Protein AF-L0B074-F1 (afdb_monomer)

Solvent-accessible surface area (backbone atoms only — not comparable to full-atom values): 13069 Å² total; per-residue (Å²): 132,84,54,72,61,58,55,48,50,53,52,43,54,50,49,54,50,51,49,52,50,52,53,52,46,62,72,70,58,92,52,74,79,60,44,57,57,53,50,54,51,45,54,51,49,51,53,52,44,54,52,48,51,51,51,44,52,52,50,28,68,74,43,61,84,90,50,25,66,64,41,47,52,52,48,52,51,52,51,51,53,51,50,54,54,49,53,53,50,52,53,49,50,56,50,52,53,49,48,50,69,71,58,67,72,70,90,74,85,78,70,87,85,73,86,80,91,76,84,83,86,67,53,62,65,56,47,50,52,50,49,50,52,50,49,52,52,47,50,53,48,50,53,49,50,54,51,52,50,51,52,49,49,53,52,48,52,52,51,52,50,53,54,51,51,51,51,53,51,50,52,53,50,50,52,51,48,54,53,47,52,54,51,46,58,54,48,49,56,51,49,51,53,50,54,53,51,56,55,50,54,54,50,55,53,53,53,54,56,49,53,54,53,52,53,53,51,53,53,49,53,55,50,52,54,54,50,56,58,63,73,77,110

pLDDT: mean 72.17, std 13.17, range [39.12, 95.44]

Mean predicted aligned error: 21.28 Å

Radius of gyration: 39.86 Å; Cα contacts (8 Å, |Δi|>4): 51; chains: 1; bounding box: 88×42×138 Å

InterPro domains:
  IPR007705 Vesicle transport v-SNARE, N-terminal [PF05008] (1-83)
  IPR038407 Vesicle transport v-SNARE, N-terminal domain superfamily [G3DSA:1.20.58.400] (1-71)

Structure (mmCIF, N/CA/C/O backbone):
data_AF-L0B074-F1
#
_entry.id   AF-L0B074-F1
#
loop_
_atom_site.group_PDB
_atom_site.id
_atom_site.type_symbol
_atom_site.label_atom_id
_atom_site.label_alt_id
_atom_site.label_comp_id
_atom_site.label_asym_id
_atom_site.label_entity_id
_atom_site.label_seq_id
_atom_site.pdbx_PDB_ins_code
_atom_site.Cartn_x
_atom_site.Cartn_y
_atom_site.Cartn_z
_atom_site.occupancy
_atom_site.B_iso_or_equiv
_atom_site.auth_seq_id
_atom_site.auth_comp_id
_atom_site.auth_asym_id
_atom_site.auth_atom_id
_atom_site.pdbx_PDB_model_num
ATOM 1 N N . MET A 1 1 ? -10.402 -24.862 12.347 1.00 39.28 1 MET A N 1
ATOM 2 C CA . MET A 1 1 ? -10.712 -23.523 11.818 1.00 39.28 1 MET A CA 1
ATOM 3 C C . MET A 1 1 ? -9.414 -22.752 11.860 1.00 39.28 1 MET A C 1
ATOM 5 O O . MET A 1 1 ? -8.945 -22.473 12.954 1.00 39.28 1 MET A O 1
ATOM 9 N N . THR A 1 2 ? -8.769 -22.574 10.713 1.00 50.75 2 THR A N 1
ATOM 10 C CA . THR A 1 2 ? -7.601 -21.699 10.582 1.00 50.75 2 THR A CA 1
ATOM 11 C C . THR A 1 2 ? -8.068 -20.266 10.785 1.00 50.75 2 THR A C 1
ATOM 13 O O . THR A 1 2 ? -9.110 -19.868 10.266 1.00 50.75 2 THR A O 1
ATOM 16 N N . ASP A 1 3 ? -7.365 -19.543 11.645 1.00 75.56 3 ASP A N 1
ATOM 17 C CA . ASP A 1 3 ? -7.661 -18.152 11.943 1.00 75.56 3 ASP A CA 1
ATOM 18 C C . ASP A 1 3 ? -7.311 -17.311 10.711 1.00 75.56 3 ASP A C 1
ATOM 20 O O . ASP A 1 3 ? -6.269 -17.539 10.096 1.00 75.56 3 ASP A O 1
ATOM 24 N N . LEU A 1 4 ? -8.161 -16.353 10.338 1.00 72.44 4 LEU A N 1
ATOM 25 C CA . LEU A 1 4 ? -7.946 -15.497 9.164 1.00 72.44 4 LEU A CA 1
ATOM 26 C C . LEU A 1 4 ? -6.583 -14.778 9.238 1.00 72.44 4 LEU A C 1
ATOM 28 O O . LEU A 1 4 ? -5.939 -14.523 8.225 1.00 72.44 4 LEU A O 1
ATOM 32 N N . PHE A 1 5 ? -6.103 -14.527 10.459 1.00 72.50 5 PHE A N 1
ATOM 33 C CA . PHE A 1 5 ? -4.770 -13.996 10.725 1.00 72.50 5 PHE A CA 1
ATOM 34 C C . PHE A 1 5 ? -3.631 -14.905 10.231 1.00 72.50 5 PHE A C 1
ATOM 36 O O . PHE A 1 5 ? -2.651 -14.404 9.686 1.00 72.50 5 PHE A O 1
ATOM 43 N N . ASP A 1 6 ? -3.748 -16.224 10.405 1.00 76.69 6 ASP A N 1
ATOM 44 C CA . ASP A 1 6 ? -2.709 -17.177 9.995 1.00 76.69 6 ASP A CA 1
ATOM 45 C C . ASP A 1 6 ? -2.664 -17.328 8.464 1.00 76.69 6 ASP A C 1
ATOM 47 O O . ASP A 1 6 ? -1.603 -17.568 7.889 1.00 76.69 6 ASP A O 1
ATOM 51 N N . GLU A 1 7 ? -3.801 -17.139 7.787 1.00 80.56 7 GLU A N 1
ATOM 52 C CA . GLU A 1 7 ? -3.875 -17.130 6.323 1.00 80.56 7 GLU A CA 1
ATOM 53 C C . GLU A 1 7 ? -3.206 -15.882 5.729 1.00 80.56 7 GLU A C 1
ATOM 55 O O . GLU A 1 7 ? -2.416 -15.998 4.788 1.00 80.56 7 GLU A O 1
ATOM 60 N N . TYR A 1 8 ? -3.413 -14.709 6.339 1.00 76.56 8 TYR A N 1
ATOM 61 C CA . TYR A 1 8 ? -2.687 -13.497 5.954 1.00 76.56 8 TYR A CA 1
ATOM 62 C C . TYR A 1 8 ? -1.185 -13.570 6.264 1.00 76.56 8 TYR A C 1
ATOM 64 O O . TYR A 1 8 ? -0.384 -13.084 5.468 1.00 76.56 8 TYR A O 1
ATOM 72 N N . ASP A 1 9 ? -0.779 -14.203 7.370 1.00 76.50 9 ASP A N 1
ATOM 73 C CA . ASP A 1 9 ? 0.643 -14.404 7.694 1.00 76.50 9 ASP A CA 1
ATOM 74 C C . ASP A 1 9 ? 1.331 -15.300 6.648 1.00 76.50 9 ASP A C 1
ATOM 76 O O . ASP A 1 9 ? 2.428 -14.999 6.171 1.00 76.50 9 ASP A O 1
ATOM 80 N N . LEU A 1 10 ? 0.651 -16.364 6.206 1.00 81.06 10 LEU A N 1
ATOM 81 C CA . LEU A 1 10 ? 1.148 -17.256 5.158 1.00 81.06 10 LEU A CA 1
ATOM 82 C C . LEU A 1 10 ? 1.221 -16.553 3.793 1.00 81.06 10 LEU A C 1
ATOM 84 O O . LEU A 1 10 ? 2.207 -16.705 3.064 1.00 81.06 10 LEU A O 1
ATOM 88 N N . GLN A 1 11 ? 0.217 -15.738 3.461 1.00 80.56 11 GLN A N 1
ATOM 89 C CA . GLN A 1 11 ? 0.222 -14.908 2.256 1.00 80.56 11 GLN A CA 1
ATOM 90 C C . GLN A 1 11 ? 1.363 -13.881 2.281 1.00 80.56 11 GLN A C 1
ATOM 92 O O . GLN A 1 11 ? 2.063 -13.713 1.281 1.00 80.56 11 GLN A O 1
ATOM 97 N N . LEU A 1 12 ? 1.607 -13.243 3.427 1.00 75.88 12 LEU A N 1
ATOM 98 C CA . LEU A 1 12 ? 2.692 -12.286 3.604 1.00 75.88 12 LEU A CA 1
ATOM 99 C C . LEU A 1 12 ? 4.066 -12.944 3.437 1.00 75.88 12 LEU A C 1
ATOM 101 O O . LEU A 1 12 ? 4.913 -12.411 2.723 1.00 75.88 12 LEU A O 1
ATOM 105 N N . GLN A 1 13 ? 4.290 -14.118 4.032 1.00 78.25 13 GLN A N 1
ATOM 106 C CA . GLN A 1 13 ? 5.549 -14.856 3.868 1.00 78.25 13 GLN A CA 1
ATOM 107 C C . GLN A 1 13 ? 5.812 -15.255 2.412 1.00 78.25 13 GLN A C 1
ATOM 109 O O . GLN A 1 13 ? 6.957 -15.201 1.949 1.00 78.25 13 GLN A O 1
ATOM 114 N N . LYS A 1 14 ? 4.756 -15.617 1.674 1.00 82.06 14 LYS A N 1
ATOM 115 C CA . LYS A 1 14 ? 4.847 -15.914 0.243 1.00 82.06 14 LYS A CA 1
ATOM 116 C C . LYS A 1 14 ? 5.269 -14.678 -0.553 1.00 82.06 14 LYS A C 1
ATOM 118 O O . LYS A 1 14 ? 6.263 -14.742 -1.269 1.00 82.06 14 LYS A O 1
ATOM 123 N N . ILE A 1 15 ? 4.599 -13.542 -0.344 1.00 77.44 15 ILE A N 1
ATOM 124 C CA . ILE A 1 15 ? 4.933 -12.279 -1.021 1.00 77.44 15 ILE A CA 1
ATOM 125 C C . ILE A 1 15 ? 6.362 -11.831 -0.676 1.00 77.44 15 ILE A C 1
ATOM 127 O O . ILE A 1 15 ? 7.099 -11.382 -1.547 1.00 77.44 15 ILE A O 1
ATOM 131 N N . LEU A 1 16 ? 6.800 -11.997 0.573 1.00 75.19 16 LEU A N 1
ATOM 132 C CA . LEU A 1 16 ? 8.153 -11.630 1.005 1.00 75.19 16 LEU A CA 1
ATOM 133 C C . LEU A 1 16 ? 9.224 -12.519 0.345 1.00 75.19 16 LEU A C 1
ATOM 135 O O . LEU A 1 16 ? 10.297 -12.040 -0.027 1.00 75.19 16 LEU A O 1
ATOM 139 N N . THR A 1 17 ? 8.916 -13.802 0.140 1.00 79.06 17 THR A N 1
ATOM 140 C CA . THR A 1 17 ? 9.774 -14.736 -0.605 1.00 79.06 17 THR A CA 1
ATOM 141 C C . THR A 1 17 ? 9.838 -14.368 -2.087 1.00 79.06 17 THR A C 1
ATOM 143 O O . THR A 1 17 ? 10.928 -14.354 -2.656 1.00 79.06 17 THR A O 1
ATOM 146 N N . ASP A 1 18 ? 8.711 -13.989 -2.689 1.00 77.38 18 ASP A N 1
ATOM 147 C CA . ASP A 1 18 ? 8.654 -13.538 -4.083 1.00 77.38 18 ASP A CA 1
ATOM 148 C C . ASP A 1 18 ? 9.425 -12.221 -4.281 1.00 77.38 18 ASP A C 1
ATOM 150 O O . ASP A 1 18 ? 10.254 -12.128 -5.183 1.00 77.38 18 ASP A O 1
ATOM 154 N N . ILE A 1 19 ? 9.292 -11.253 -3.366 1.00 73.31 19 ILE A N 1
ATOM 155 C CA . ILE A 1 19 ? 10.102 -10.018 -3.337 1.00 73.31 19 ILE A CA 1
ATOM 156 C C . ILE A 1 19 ? 11.600 -10.351 -3.260 1.00 73.31 19 ILE A C 1
ATOM 158 O O . ILE A 1 19 ? 12.419 -9.767 -3.975 1.00 73.31 19 ILE A O 1
ATOM 162 N N . LYS A 1 20 ? 11.990 -11.308 -2.412 1.00 74.25 20 LYS A N 1
ATOM 163 C CA . LYS A 1 20 ? 13.389 -11.742 -2.282 1.00 74.25 20 LYS A CA 1
ATOM 164 C C . LYS A 1 20 ? 13.908 -12.426 -3.554 1.00 74.25 20 LYS A C 1
ATOM 166 O O . LYS A 1 20 ? 15.052 -12.206 -3.947 1.00 74.25 20 LYS A O 1
ATOM 171 N N . ASN A 1 21 ? 13.077 -13.228 -4.209 1.00 73.00 21 ASN A N 1
ATOM 172 C CA . ASN A 1 21 ? 13.436 -13.903 -5.452 1.00 73.00 21 ASN A CA 1
ATOM 173 C C . ASN A 1 21 ? 13.580 -12.901 -6.605 1.00 73.00 21 ASN A C 1
ATOM 175 O O . ASN A 1 21 ? 14.602 -12.919 -7.291 1.00 73.00 21 ASN A O 1
ATOM 179 N N . HIS A 1 22 ? 12.632 -11.974 -6.765 1.00 68.31 22 HIS A N 1
ATOM 180 C CA . HIS A 1 22 ? 12.691 -10.927 -7.792 1.00 68.31 22 HIS A CA 1
ATOM 181 C C . HIS A 1 22 ? 13.874 -9.982 -7.587 1.00 68.31 22 HIS A C 1
ATOM 183 O O . HIS A 1 22 ? 14.587 -9.677 -8.539 1.00 68.31 22 HIS A O 1
ATOM 189 N N . THR A 1 23 ? 14.172 -9.586 -6.347 1.00 66.69 23 THR A N 1
ATOM 190 C CA . THR A 1 23 ? 15.368 -8.773 -6.050 1.00 66.69 23 THR A CA 1
ATOM 191 C C . THR A 1 23 ? 16.674 -9.512 -6.356 1.00 66.69 23 THR A C 1
ATOM 193 O O . THR A 1 23 ? 17.625 -8.904 -6.850 1.00 66.69 23 THR A O 1
ATOM 196 N N . GLN A 1 24 ? 16.736 -10.828 -6.128 1.00 67.12 24 GLN A N 1
ATOM 197 C CA . GLN A 1 24 ? 17.891 -11.648 -6.498 1.00 67.12 24 GLN A CA 1
ATOM 198 C C . GLN A 1 24 ? 18.017 -11.830 -8.020 1.00 67.12 24 GLN A C 1
ATOM 200 O O . GLN A 1 24 ? 19.135 -11.823 -8.540 1.00 67.12 24 GLN A O 1
ATOM 205 N N . PHE A 1 25 ? 16.900 -11.940 -8.740 1.00 64.75 25 PHE A N 1
ATOM 206 C CA . PHE A 1 25 ? 16.880 -11.958 -10.203 1.00 64.75 25 PHE A CA 1
ATOM 207 C C . PHE A 1 25 ? 17.355 -10.625 -10.794 1.00 64.75 25 PHE A C 1
ATOM 209 O O . PHE A 1 25 ? 18.239 -10.634 -11.650 1.00 64.75 25 PHE A O 1
ATOM 216 N N . CYS A 1 26 ? 16.890 -9.487 -10.270 1.00 60.75 26 CYS A N 1
ATOM 217 C CA . CYS A 1 26 ? 17.378 -8.162 -10.670 1.00 60.75 26 CYS A CA 1
ATOM 218 C C . CYS A 1 26 ? 18.871 -7.955 -10.363 1.00 60.75 26 CYS A C 1
ATOM 220 O O . CYS A 1 26 ? 19.544 -7.179 -11.032 1.00 60.75 26 CYS A O 1
ATOM 222 N N . ARG A 1 27 ? 19.436 -8.663 -9.378 1.00 63.22 27 ARG A N 1
ATOM 223 C CA . ARG A 1 27 ? 20.883 -8.622 -9.105 1.00 63.22 27 ARG A CA 1
ATOM 224 C C . ARG A 1 27 ? 21.709 -9.419 -10.120 1.00 63.22 27 ARG A C 1
ATOM 226 O O . ARG A 1 27 ? 22.863 -9.078 -10.360 1.00 63.22 27 ARG A O 1
ATOM 233 N N . ASN A 1 28 ? 21.141 -10.485 -10.679 1.00 62.47 28 ASN A N 1
ATOM 234 C CA . ASN A 1 28 ? 21.860 -11.439 -11.525 1.00 62.47 28 ASN A CA 1
ATOM 235 C C . ASN A 1 28 ? 21.565 -11.267 -13.033 1.00 62.47 28 ASN A C 1
ATOM 237 O O . ASN A 1 28 ? 22.295 -11.818 -13.856 1.00 62.47 28 ASN A O 1
ATOM 241 N N . GLY A 1 29 ? 20.501 -10.548 -13.405 1.00 55.47 29 GLY A N 1
ATOM 242 C CA . GLY A 1 29 ? 20.092 -10.313 -14.794 1.00 55.47 29 GLY A CA 1
ATOM 243 C C . GLY A 1 29 ? 20.948 -9.258 -15.505 1.00 55.47 29 GLY A C 1
ATOM 244 O O . GLY A 1 29 ? 21.193 -8.181 -14.971 1.00 55.47 29 GLY A O 1
ATOM 245 N N . LEU A 1 30 ? 21.389 -9.554 -16.730 1.00 49.56 30 LEU A N 1
ATOM 246 C CA . LEU A 1 30 ? 22.361 -8.750 -17.491 1.00 49.56 30 LEU A CA 1
ATOM 247 C C . LEU A 1 30 ? 21.720 -7.709 -18.447 1.00 49.56 30 LEU A C 1
ATOM 249 O O . LEU A 1 30 ? 22.443 -6.993 -19.132 1.00 49.56 30 LEU A O 1
ATOM 253 N N . SER A 1 31 ? 20.386 -7.611 -18.523 1.00 53.47 31 SER A N 1
ATOM 254 C CA . SER A 1 31 ? 19.671 -6.791 -19.524 1.00 53.47 31 SER A CA 1
ATOM 255 C C . SER A 1 31 ? 18.783 -5.700 -18.910 1.00 53.47 31 SER A C 1
ATOM 257 O O . SER A 1 31 ? 17.829 -5.991 -18.195 1.00 53.47 31 SER A O 1
ATOM 259 N N . THR A 1 32 ? 19.058 -4.437 -19.247 1.00 53.62 32 THR A N 1
ATOM 260 C CA . THR A 1 32 ? 18.342 -3.215 -18.806 1.00 53.62 32 THR A CA 1
ATOM 261 C C . THR A 1 32 ? 16.836 -3.237 -19.104 1.00 53.62 32 THR A C 1
ATOM 263 O O . THR A 1 32 ? 16.031 -2.846 -18.268 1.00 53.62 32 THR A O 1
ATOM 266 N N . ILE A 1 33 ? 16.430 -3.819 -20.235 1.00 52.94 33 ILE A N 1
ATOM 267 C CA . ILE A 1 33 ? 15.022 -3.891 -20.679 1.00 52.94 33 ILE A CA 1
ATOM 268 C C . ILE A 1 33 ? 14.164 -4.819 -19.798 1.00 52.94 33 ILE A C 1
ATOM 270 O O . ILE A 1 33 ? 12.980 -4.571 -19.594 1.00 52.94 33 ILE A O 1
ATOM 274 N N . THR A 1 34 ? 14.746 -5.880 -19.234 1.00 57.91 34 THR A N 1
ATOM 275 C CA . THR A 1 34 ? 14.035 -6.775 -18.301 1.00 57.91 34 THR A CA 1
ATOM 276 C C . THR A 1 34 ? 13.972 -6.207 -16.883 1.00 57.91 34 THR A C 1
ATOM 278 O O . THR A 1 34 ? 13.072 -6.558 -16.125 1.00 57.91 34 THR A O 1
ATOM 281 N N . HIS A 1 35 ? 14.896 -5.311 -16.521 1.00 62.44 35 HIS A N 1
ATOM 282 C CA . HIS A 1 35 ? 14.950 -4.722 -15.180 1.00 62.44 35 HIS A CA 1
ATOM 283 C C . HIS A 1 35 ? 13.780 -3.780 -14.913 1.00 62.44 35 HIS A C 1
ATOM 285 O O . HIS A 1 35 ? 13.231 -3.815 -13.817 1.00 62.44 35 HIS A O 1
ATOM 291 N N . GLU A 1 36 ? 13.344 -2.991 -15.896 1.00 61.44 36 GLU A N 1
ATOM 292 C CA . GLU A 1 36 ? 12.221 -2.060 -15.712 1.00 61.44 36 GLU A CA 1
ATOM 293 C C . GLU A 1 36 ? 10.891 -2.795 -15.455 1.00 61.44 36 GLU A C 1
ATOM 295 O O . GLU A 1 36 ? 10.150 -2.440 -14.536 1.00 61.44 36 GLU A O 1
ATOM 300 N N . GLY A 1 37 ? 10.635 -3.889 -16.184 1.00 63.53 37 GLY A N 1
ATOM 301 C CA . GLY A 1 37 ? 9.460 -4.743 -15.974 1.00 63.53 37 GLY A CA 1
ATOM 302 C C . GLY A 1 37 ? 9.469 -5.452 -14.616 1.00 63.53 37 GLY A C 1
ATOM 303 O O . GLY A 1 37 ? 8.462 -5.446 -13.909 1.00 63.53 37 GLY A O 1
ATOM 304 N N . HIS A 1 38 ? 10.619 -5.991 -14.201 1.00 65.25 38 HIS A N 1
ATOM 305 C CA . HIS A 1 38 ? 10.751 -6.622 -12.885 1.00 65.25 38 HIS A CA 1
ATOM 306 C C . HIS A 1 38 ? 10.710 -5.618 -11.729 1.00 65.25 38 HIS A C 1
ATOM 308 O O . HIS A 1 38 ? 10.236 -5.962 -10.650 1.00 65.25 38 HIS A O 1
ATOM 314 N N . LEU A 1 39 ? 11.159 -4.376 -11.934 1.00 66.56 39 LEU A N 1
ATOM 315 C CA . LEU A 1 39 ? 11.022 -3.298 -10.951 1.00 66.56 39 LEU A CA 1
ATOM 316 C C . LEU A 1 39 ? 9.559 -2.874 -10.780 1.00 66.56 39 LEU A C 1
ATOM 318 O O . LEU A 1 39 ? 9.124 -2.683 -9.648 1.00 66.56 39 LEU A O 1
ATOM 322 N N . ALA A 1 40 ? 8.790 -2.777 -11.867 1.00 70.50 40 ALA A N 1
ATOM 323 C CA . ALA A 1 40 ? 7.356 -2.492 -11.792 1.00 70.50 40 ALA A CA 1
ATOM 324 C C . ALA A 1 40 ? 6.580 -3.623 -11.091 1.00 70.50 40 ALA A C 1
ATOM 326 O O . ALA A 1 40 ? 5.701 -3.369 -10.266 1.00 70.50 40 ALA A O 1
ATOM 327 N N . GLU A 1 41 ? 6.936 -4.878 -11.372 1.00 73.88 41 GLU A N 1
ATOM 328 C CA . GLU A 1 41 ? 6.360 -6.047 -10.702 1.00 73.88 41 GLU A CA 1
ATOM 329 C C . GLU A 1 41 ? 6.733 -6.088 -9.210 1.00 73.88 41 GLU A C 1
ATOM 331 O O . GLU A 1 41 ? 5.888 -6.369 -8.359 1.00 73.88 41 GLU A O 1
ATOM 336 N N . LEU A 1 42 ? 7.972 -5.722 -8.872 1.00 73.50 42 LEU A N 1
ATOM 337 C CA . LEU A 1 42 ? 8.437 -5.593 -7.495 1.00 73.50 42 LEU A CA 1
ATOM 338 C C . LEU A 1 42 ? 7.693 -4.486 -6.735 1.00 73.50 42 LEU A C 1
ATOM 340 O O . LEU A 1 42 ? 7.286 -4.712 -5.598 1.00 73.50 42 LEU A O 1
ATOM 344 N N . ASP A 1 43 ? 7.466 -3.325 -7.356 1.00 71.94 43 ASP A N 1
ATOM 345 C CA . ASP A 1 43 ? 6.679 -2.227 -6.775 1.00 71.94 43 ASP A CA 1
ATOM 346 C C . ASP A 1 43 ? 5.223 -2.674 -6.518 1.00 71.94 43 ASP A C 1
ATOM 348 O O . ASP A 1 43 ? 4.653 -2.393 -5.458 1.00 71.94 43 ASP A O 1
ATOM 352 N N . SER A 1 44 ? 4.639 -3.451 -7.438 1.00 78.31 44 SER A N 1
ATOM 353 C CA . SER A 1 44 ? 3.313 -4.056 -7.260 1.00 78.31 44 SER A CA 1
ATOM 354 C C . SER A 1 44 ? 3.281 -5.071 -6.109 1.00 78.31 44 SER A C 1
ATOM 356 O O . SER A 1 44 ? 2.343 -5.068 -5.308 1.00 78.31 44 SER A O 1
ATOM 358 N N . LEU A 1 45 ? 4.295 -5.934 -5.995 1.00 74.25 45 LEU A N 1
ATOM 359 C CA . LEU A 1 45 ? 4.411 -6.918 -4.911 1.00 74.25 45 LEU A CA 1
ATOM 360 C C . LEU A 1 45 ? 4.584 -6.242 -3.549 1.00 74.25 45 LEU A C 1
ATOM 362 O O . LEU A 1 45 ? 3.958 -6.652 -2.573 1.00 74.25 45 LEU A O 1
ATOM 366 N N . VAL A 1 46 ? 5.382 -5.176 -3.486 1.00 75.44 46 VAL A N 1
ATOM 367 C CA . VAL A 1 46 ? 5.567 -4.361 -2.280 1.00 75.44 46 VAL A CA 1
ATOM 368 C C . VAL A 1 46 ? 4.253 -3.707 -1.859 1.00 75.44 46 VAL A C 1
ATOM 370 O O . VAL A 1 46 ? 3.872 -3.815 -0.695 1.00 75.44 46 VAL A O 1
ATOM 373 N N . SER A 1 47 ? 3.517 -3.102 -2.796 1.00 77.12 47 SER A N 1
ATOM 374 C CA . SER A 1 47 ? 2.206 -2.511 -2.506 1.00 77.12 47 SER A CA 1
ATOM 375 C C . SER A 1 47 ? 1.203 -3.559 -2.001 1.00 77.12 47 SER A C 1
ATOM 377 O O . SER A 1 47 ? 0.495 -3.325 -1.019 1.00 77.12 47 SER A O 1
ATOM 379 N N . SER A 1 48 ? 1.198 -4.755 -2.599 1.00 78.50 48 SER A N 1
ATOM 380 C CA . SER A 1 48 ? 0.370 -5.874 -2.137 1.00 78.50 48 SER A CA 1
ATOM 381 C C . SER A 1 48 ? 0.768 -6.360 -0.737 1.00 78.50 48 SER A C 1
ATOM 383 O O . SER A 1 48 ? -0.100 -6.730 0.059 1.00 78.50 48 SER A O 1
ATOM 385 N N . ALA A 1 49 ? 2.063 -6.368 -0.418 1.00 76.62 49 ALA A N 1
ATOM 386 C CA . ALA A 1 49 ? 2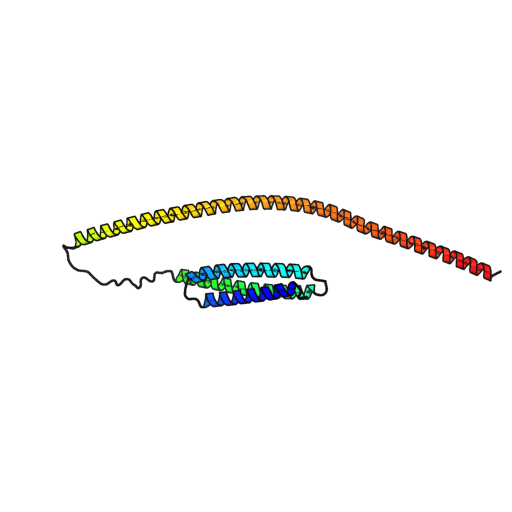.565 -6.747 0.897 1.00 76.62 49 ALA A CA 1
ATOM 387 C C . ALA A 1 49 ? 2.143 -5.730 1.972 1.00 76.62 49 ALA A C 1
ATOM 389 O O . ALA A 1 49 ? 1.703 -6.127 3.050 1.00 76.62 49 ALA A O 1
ATOM 390 N N . GLU A 1 50 ? 2.221 -4.429 1.674 1.00 77.75 50 GLU A N 1
ATOM 391 C CA . GLU A 1 50 ? 1.777 -3.362 2.581 1.00 77.75 50 GLU A CA 1
ATOM 392 C C . GLU A 1 50 ? 0.277 -3.442 2.886 1.00 77.75 50 GLU A C 1
ATOM 394 O O . GLU A 1 50 ? -0.117 -3.323 4.050 1.00 77.75 50 GLU A O 1
ATOM 399 N N . GLU A 1 51 ? -0.562 -3.705 1.880 1.00 81.00 51 GLU A N 1
ATOM 400 C CA . GLU A 1 51 ? -2.002 -3.893 2.096 1.00 81.00 51 GLU A CA 1
ATOM 401 C C . GLU A 1 51 ? -2.289 -5.151 2.931 1.00 81.00 51 GLU A C 1
ATOM 403 O O . GLU A 1 51 ? -3.113 -5.108 3.845 1.00 81.00 51 GLU A O 1
ATOM 408 N N . THR A 1 52 ? -1.547 -6.242 2.709 1.00 79.94 52 THR A N 1
ATOM 409 C CA . THR A 1 52 ? -1.673 -7.473 3.513 1.00 79.94 52 THR A CA 1
ATOM 410 C C . THR A 1 52 ? -1.292 -7.223 4.981 1.00 79.94 52 THR A C 1
ATOM 412 O O . THR A 1 52 ? -2.020 -7.626 5.888 1.00 79.94 52 THR A O 1
ATOM 415 N N . VAL A 1 53 ? -0.212 -6.470 5.248 1.00 77.94 53 VAL A N 1
ATOM 416 C CA . VAL A 1 53 ? 0.150 -6.032 6.614 1.00 77.94 53 VAL A CA 1
ATOM 417 C C . VAL A 1 53 ? -0.963 -5.192 7.233 1.00 77.94 53 VAL A C 1
ATOM 419 O O . VAL A 1 53 ? -1.286 -5.363 8.409 1.00 77.94 53 VAL A O 1
ATOM 422 N N . ARG A 1 54 ? -1.571 -4.285 6.461 1.00 79.06 54 ARG A N 1
ATOM 423 C CA . ARG A 1 54 ? -2.662 -3.426 6.936 1.00 79.06 54 ARG A CA 1
ATOM 424 C C . ARG A 1 54 ? -3.891 -4.242 7.337 1.00 79.06 54 ARG A C 1
ATOM 426 O O . ARG A 1 54 ? -4.508 -3.951 8.362 1.00 79.06 54 ARG A O 1
ATOM 433 N N . GLN A 1 55 ? -4.218 -5.278 6.568 1.00 78.12 55 GLN A N 1
ATOM 434 C CA . GLN A 1 55 ? -5.301 -6.213 6.877 1.00 78.12 55 GLN A CA 1
ATOM 435 C C . GLN A 1 55 ? -4.979 -7.062 8.116 1.00 78.12 55 GLN A C 1
ATOM 437 O O . GLN A 1 55 ? -5.831 -7.193 8.996 1.00 78.12 55 GLN A O 1
ATOM 442 N N . MET A 1 56 ? -3.731 -7.515 8.274 1.00 74.56 56 MET A N 1
ATOM 443 C CA . MET A 1 56 ? -3.273 -8.173 9.505 1.00 74.56 56 MET A CA 1
ATOM 444 C C . MET A 1 56 ? -3.336 -7.255 10.736 1.00 74.56 56 MET A C 1
ATOM 446 O O . MET A 1 56 ? -3.702 -7.717 11.815 1.00 74.56 56 MET A O 1
ATOM 450 N N . GLU A 1 57 ? -2.998 -5.963 10.612 1.00 75.44 57 GLU A N 1
ATOM 451 C CA . GLU A 1 57 ? -3.124 -4.985 11.707 1.00 75.44 57 GLU A CA 1
ATOM 452 C C . GLU A 1 57 ? -4.585 -4.800 12.133 1.00 75.44 57 GLU A C 1
ATOM 454 O O . GLU A 1 57 ? -4.866 -4.683 13.329 1.00 75.44 57 GLU A O 1
ATOM 459 N N . LEU A 1 58 ? -5.509 -4.760 11.169 1.00 78.94 58 LEU A N 1
ATOM 460 C CA . LEU A 1 58 ? -6.940 -4.661 11.443 1.00 78.94 58 LEU A CA 1
ATOM 461 C C . LEU A 1 58 ? -7.428 -5.911 12.179 1.00 78.94 58 LEU A C 1
ATOM 463 O O . LEU A 1 58 ? -7.994 -5.782 13.264 1.00 78.94 58 LEU A O 1
ATOM 467 N N . GLU A 1 59 ? -7.117 -7.107 11.680 1.00 76.38 59 GLU A N 1
ATOM 468 C CA . GLU A 1 59 ? -7.523 -8.352 12.342 1.00 76.38 59 GLU A CA 1
ATOM 469 C C . GLU A 1 59 ? -6.878 -8.549 13.720 1.00 76.38 59 GLU A C 1
ATOM 471 O O . GLU A 1 59 ? -7.524 -8.994 14.674 1.00 76.38 59 GLU A O 1
ATOM 476 N N . ALA A 1 60 ? -5.622 -8.132 13.893 1.00 70.25 60 ALA A N 1
ATOM 477 C CA . ALA A 1 60 ? -4.961 -8.145 15.196 1.00 70.25 60 ALA A CA 1
ATOM 478 C C . ALA A 1 60 ? -5.661 -7.235 16.223 1.00 70.25 60 ALA A C 1
ATOM 480 O O . ALA A 1 60 ? -5.662 -7.550 17.414 1.00 70.25 60 ALA A O 1
ATOM 481 N N . ARG A 1 61 ? -6.269 -6.123 15.781 1.00 70.88 61 ARG A N 1
ATOM 482 C CA . ARG A 1 61 ? -7.028 -5.191 16.637 1.00 70.88 61 ARG A CA 1
ATOM 483 C C . ARG A 1 61 ? -8.452 -5.665 16.934 1.00 70.88 61 ARG A C 1
ATOM 485 O O . ARG A 1 61 ? -8.971 -5.321 17.992 1.00 70.88 61 ARG A O 1
ATOM 492 N N . PHE A 1 62 ? -9.069 -6.431 16.033 1.00 68.25 62 PHE A N 1
ATOM 493 C CA . PHE A 1 62 ? -10.388 -7.047 16.242 1.00 68.25 62 PHE A CA 1
ATOM 494 C C . PHE A 1 62 ? -10.325 -8.377 17.022 1.00 68.25 62 PHE A C 1
ATOM 496 O O . PHE A 1 62 ? -11.349 -8.853 17.516 1.00 68.25 62 PHE A O 1
ATOM 503 N N . SER A 1 63 ? -9.129 -8.949 17.197 1.00 63.62 63 SER A N 1
ATOM 504 C CA . SER A 1 63 ? -8.886 -10.164 17.986 1.00 63.62 63 SER A CA 1
ATOM 505 C C . SER A 1 63 ? -9.172 -9.971 19.490 1.00 63.62 63 SER A C 1
ATOM 507 O O . SER A 1 63 ? -9.073 -8.877 20.034 1.00 63.62 63 SER A O 1
ATOM 509 N N . THR A 1 64 ? -9.518 -11.044 20.208 1.00 58.44 64 THR A N 1
ATOM 510 C CA . THR A 1 64 ? -9.870 -10.997 21.643 1.00 58.44 64 THR A CA 1
ATOM 511 C C . THR A 1 64 ? -8.659 -10.663 22.537 1.00 58.44 64 THR A C 1
ATOM 513 O O . THR A 1 64 ? -7.558 -11.157 22.298 1.00 58.44 64 THR A O 1
ATOM 516 N N . ASN A 1 65 ? -8.873 -9.881 23.610 1.00 58.00 65 ASN A N 1
ATOM 517 C CA . ASN A 1 65 ? -7.859 -9.248 24.487 1.00 58.00 65 ASN A CA 1
ATOM 518 C C . ASN A 1 65 ? -6.625 -10.085 24.900 1.00 58.00 65 ASN A C 1
ATOM 520 O O . ASN A 1 65 ? -5.573 -9.505 25.150 1.00 58.00 65 ASN A O 1
ATOM 524 N N . ALA A 1 66 ?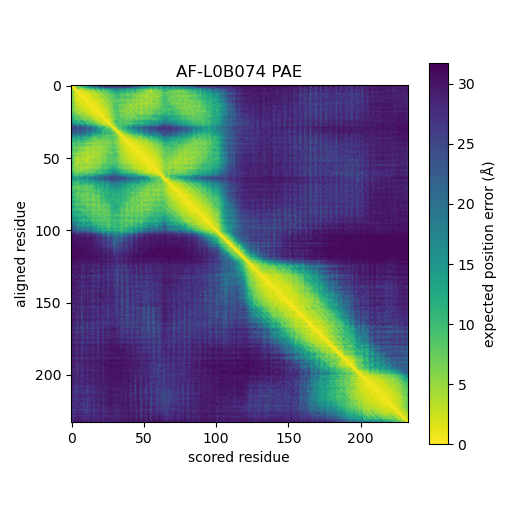 -6.708 -11.416 24.967 1.00 60.94 66 ALA A N 1
ATOM 525 C CA . ALA A 1 66 ? -5.579 -12.270 25.353 1.00 60.94 66 ALA A CA 1
ATOM 526 C C . ALA A 1 66 ? -4.525 -12.475 24.240 1.00 60.94 66 ALA A C 1
ATOM 528 O O . ALA A 1 66 ? -3.370 -12.758 24.546 1.00 60.94 66 ALA A O 1
ATOM 529 N N . LEU A 1 67 ? -4.896 -12.327 22.960 1.00 61.28 67 LEU A N 1
ATOM 530 C CA . LEU A 1 67 ? -4.016 -12.593 21.806 1.00 61.28 67 LEU A CA 1
ATOM 531 C C . LEU A 1 67 ? -3.562 -11.323 21.070 1.00 61.28 67 LEU A C 1
ATOM 533 O O . LEU A 1 67 ? -2.638 -11.386 20.258 1.00 61.28 67 LEU A O 1
ATOM 537 N N . ILE A 1 68 ? -4.169 -10.172 21.378 1.00 66.00 68 ILE A N 1
ATOM 538 C CA . ILE A 1 68 ? -3.912 -8.883 20.715 1.00 66.00 68 ILE A CA 1
ATOM 539 C C . ILE A 1 68 ? -2.427 -8.510 20.772 1.00 66.00 68 ILE A C 1
ATOM 541 O O . ILE A 1 68 ? -1.843 -8.165 19.751 1.00 66.00 68 ILE A O 1
ATOM 545 N N . HIS A 1 69 ? -1.789 -8.607 21.942 1.00 67.19 69 HIS A N 1
ATOM 546 C CA . HIS A 1 69 ? -0.385 -8.210 22.089 1.00 67.19 69 HIS A CA 1
ATOM 547 C C . HIS A 1 69 ? 0.568 -9.097 21.277 1.00 67.19 69 HIS A C 1
ATOM 549 O O . HIS A 1 69 ? 1.413 -8.574 20.557 1.00 67.19 69 HIS A O 1
ATOM 555 N N . SER A 1 70 ? 0.368 -10.419 21.295 1.00 70.69 70 SER A N 1
ATOM 556 C CA . SER A 1 70 ? 1.181 -11.350 20.502 1.00 70.69 70 SER A CA 1
ATOM 557 C C . SER A 1 70 ? 0.995 -11.143 18.994 1.00 70.69 70 SER A C 1
ATOM 559 O O . SER A 1 70 ? 1.972 -11.171 18.245 1.00 70.69 70 SER A O 1
ATOM 561 N N . ARG A 1 71 ? -0.237 -10.880 18.535 1.00 68.69 71 ARG A N 1
ATOM 562 C CA . ARG A 1 71 ? -0.516 -10.605 17.117 1.00 68.69 71 ARG A CA 1
ATOM 563 C C . ARG A 1 71 ? 0.046 -9.261 16.670 1.00 68.69 71 ARG A C 1
ATOM 565 O O . ARG A 1 71 ? 0.661 -9.194 15.615 1.00 68.69 71 ARG A O 1
ATOM 572 N N . ILE A 1 72 ? -0.077 -8.214 17.484 1.00 72.19 72 ILE A N 1
ATOM 573 C CA . ILE A 1 72 ? 0.513 -6.901 17.189 1.00 72.19 72 ILE A CA 1
ATOM 574 C C . ILE A 1 72 ? 2.040 -6.982 17.095 1.00 72.19 72 ILE A C 1
ATOM 576 O O . ILE A 1 72 ? 2.622 -6.359 16.208 1.00 72.19 72 ILE A O 1
ATOM 580 N N . ASP A 1 73 ? 2.699 -7.753 17.962 1.00 75.25 73 ASP A N 1
ATOM 581 C CA . ASP A 1 73 ? 4.155 -7.913 17.901 1.00 75.25 73 ASP A CA 1
ATOM 582 C C . ASP A 1 73 ? 4.599 -8.686 16.650 1.00 75.25 73 ASP A C 1
ATOM 584 O O . ASP A 1 73 ? 5.564 -8.282 15.997 1.00 75.25 73 ASP A O 1
ATOM 588 N N . LYS A 1 74 ? 3.848 -9.717 16.233 1.00 71.69 74 LYS A N 1
ATOM 589 C CA . LYS A 1 74 ? 4.070 -10.394 14.941 1.00 71.69 74 LYS A CA 1
ATOM 590 C C . LYS A 1 74 ? 3.916 -9.437 13.760 1.00 71.69 74 LYS A C 1
ATOM 592 O O . LYS A 1 74 ? 4.751 -9.433 12.860 1.00 71.69 74 LYS A O 1
ATOM 597 N N . VAL A 1 75 ? 2.900 -8.578 13.788 1.00 73.06 75 VAL A N 1
ATOM 598 C CA . VAL A 1 75 ? 2.670 -7.590 12.727 1.00 73.06 75 VAL A CA 1
ATOM 599 C C . VAL A 1 75 ? 3.775 -6.528 12.689 1.00 73.06 75 VAL A C 1
ATOM 601 O O . VAL A 1 75 ? 4.243 -6.162 11.612 1.00 73.06 75 VAL A O 1
ATOM 604 N N . LYS A 1 76 ? 4.272 -6.076 13.847 1.00 74.38 76 LYS A N 1
ATOM 605 C CA . LYS A 1 76 ? 5.437 -5.176 13.913 1.00 74.38 76 LYS A CA 1
ATOM 606 C C . LYS A 1 76 ? 6.697 -5.816 13.333 1.00 74.38 76 LYS A C 1
ATOM 608 O O . LYS A 1 76 ? 7.435 -5.138 12.622 1.00 74.38 76 LYS A O 1
ATOM 613 N N . HIS A 1 77 ? 6.931 -7.096 13.616 1.00 75.38 77 HIS A N 1
ATOM 614 C CA . HIS A 1 77 ? 8.064 -7.840 13.069 1.00 75.38 77 HIS A CA 1
ATOM 615 C C . HIS A 1 77 ? 7.943 -8.019 11.548 1.00 75.38 77 HIS A C 1
ATOM 617 O O . HIS A 1 77 ? 8.888 -7.744 10.811 1.00 75.38 77 HIS A O 1
ATOM 623 N N . ALA A 1 78 ? 6.757 -8.389 11.055 1.00 69.31 78 ALA A N 1
ATOM 624 C CA . ALA A 1 78 ? 6.466 -8.447 9.623 1.00 69.31 78 ALA A CA 1
ATOM 625 C C . ALA A 1 78 ? 6.725 -7.094 8.941 1.00 69.31 78 ALA A C 1
ATOM 627 O O . ALA A 1 78 ? 7.380 -7.030 7.903 1.00 69.31 78 ALA A O 1
ATOM 628 N N . ARG A 1 79 ? 6.301 -5.992 9.570 1.00 74.31 79 ARG A N 1
ATOM 629 C CA . ARG A 1 79 ? 6.518 -4.629 9.075 1.00 74.31 79 ARG A CA 1
ATOM 630 C C . ARG A 1 79 ? 7.994 -4.222 9.055 1.00 74.31 79 ARG A C 1
ATOM 632 O O . ARG A 1 79 ? 8.401 -3.513 8.137 1.00 74.31 79 ARG A O 1
ATOM 639 N N . SER A 1 80 ? 8.804 -4.644 10.032 1.00 74.81 80 SER A N 1
ATOM 640 C CA . SER A 1 80 ? 10.244 -4.351 10.008 1.00 74.81 80 SER A CA 1
ATOM 641 C C . SER A 1 80 ? 10.953 -5.116 8.894 1.00 74.81 80 SER A C 1
ATOM 643 O O . SER A 1 80 ? 11.760 -4.518 8.189 1.00 74.81 80 SER A O 1
ATOM 645 N N . LEU A 1 81 ? 10.602 -6.390 8.687 1.00 72.19 81 LEU A N 1
ATOM 646 C CA . LEU A 1 81 ? 11.138 -7.202 7.590 1.00 72.19 81 LEU A CA 1
ATOM 647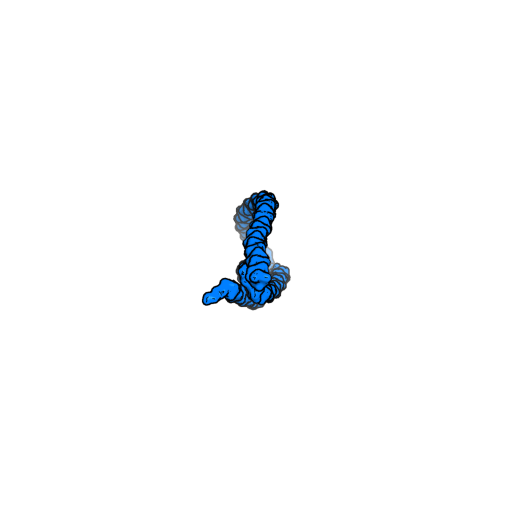 C C . LEU A 1 81 ? 10.767 -6.630 6.218 1.00 72.19 81 LEU A C 1
ATOM 649 O O . LEU A 1 81 ? 11.612 -6.558 5.330 1.00 72.19 81 LEU A O 1
ATOM 653 N N . LEU A 1 82 ? 9.523 -6.173 6.054 1.00 73.12 82 LEU A N 1
ATOM 654 C CA . LEU A 1 82 ? 9.066 -5.530 4.821 1.00 73.12 82 LEU A CA 1
ATOM 655 C C . LEU A 1 82 ? 9.849 -4.238 4.554 1.00 73.12 82 LEU A C 1
ATOM 657 O O . LEU A 1 82 ? 10.309 -4.006 3.441 1.00 73.12 82 LEU A O 1
ATOM 661 N N . LYS A 1 83 ? 10.079 -3.428 5.595 1.00 75.06 83 LYS A N 1
ATOM 662 C CA . LYS A 1 83 ? 10.862 -2.191 5.495 1.00 75.06 83 LYS A CA 1
ATOM 663 C C . LYS A 1 83 ? 12.322 -2.455 5.114 1.00 75.06 83 LYS A C 1
ATOM 665 O O . LYS A 1 83 ? 12.877 -1.724 4.301 1.00 75.06 83 LYS A O 1
ATOM 670 N N . GLU A 1 84 ? 12.933 -3.495 5.672 1.00 74.81 84 GLU A N 1
ATOM 671 C CA . GLU A 1 84 ? 14.298 -3.906 5.329 1.00 74.81 84 GLU A CA 1
ATOM 672 C C . GLU A 1 84 ? 14.392 -4.411 3.880 1.00 74.81 84 GLU A C 1
ATOM 674 O O . GLU A 1 84 ? 15.294 -4.018 3.138 1.00 74.81 84 GLU A O 1
ATOM 679 N N . ALA A 1 85 ? 13.426 -5.220 3.435 1.00 66.94 85 ALA A N 1
ATOM 680 C CA . ALA A 1 85 ? 13.337 -5.666 2.044 1.00 66.94 85 ALA A CA 1
ATOM 681 C C . ALA A 1 85 ? 13.155 -4.487 1.066 1.00 66.94 85 ALA A C 1
ATOM 683 O O . ALA A 1 85 ? 13.755 -4.470 -0.011 1.00 66.94 85 ALA A O 1
ATOM 684 N N . LEU A 1 86 ? 12.379 -3.475 1.460 1.00 70.94 86 LEU A N 1
ATOM 685 C CA . LEU A 1 86 ? 12.101 -2.279 0.664 1.00 70.94 86 LEU A CA 1
ATOM 686 C C . LEU A 1 86 ? 13.319 -1.352 0.552 1.00 70.94 86 LEU A C 1
ATOM 688 O O . LEU A 1 86 ? 13.634 -0.884 -0.542 1.00 70.94 86 LEU A O 1
ATOM 692 N N . GLU A 1 87 ? 14.051 -1.130 1.647 1.00 75.19 87 GLU A N 1
ATOM 693 C CA . GLU A 1 87 ? 15.315 -0.379 1.617 1.00 75.19 87 GLU A CA 1
ATOM 694 C C . GLU A 1 87 ? 16.361 -1.072 0.733 1.00 75.19 87 GLU A C 1
ATOM 696 O O . GLU A 1 87 ? 16.993 -0.422 -0.104 1.00 75.19 87 GLU A O 1
ATOM 701 N N . ASN A 1 88 ? 16.476 -2.401 0.823 1.00 69.25 88 ASN A N 1
ATOM 702 C CA . ASN A 1 88 ? 17.362 -3.180 -0.046 1.00 69.25 88 ASN A CA 1
ATOM 703 C C . ASN A 1 88 ? 16.970 -3.064 -1.531 1.00 69.25 88 ASN A C 1
ATOM 705 O O . ASN A 1 88 ? 17.835 -2.854 -2.384 1.00 69.25 88 ASN A O 1
ATOM 709 N N . SER A 1 89 ? 15.673 -3.133 -1.846 1.00 65.69 89 SER A N 1
ATOM 710 C CA . SER A 1 89 ? 15.152 -2.913 -3.203 1.00 65.69 89 SER A CA 1
ATOM 711 C C . SER A 1 89 ? 15.496 -1.512 -3.731 1.00 65.69 89 SER A C 1
ATOM 713 O O . SER A 1 89 ? 16.036 -1.355 -4.829 1.00 65.69 89 SER A O 1
ATOM 715 N N . LYS A 1 90 ? 15.275 -0.473 -2.919 1.00 71.56 90 LYS A N 1
ATOM 716 C CA . LYS A 1 90 ? 15.549 0.922 -3.285 1.00 71.56 90 LYS A CA 1
ATOM 717 C C . LYS A 1 90 ? 17.040 1.191 -3.486 1.00 71.56 90 LYS A C 1
ATOM 719 O O . LYS A 1 90 ? 17.424 1.922 -4.403 1.00 71.56 90 LYS A O 1
ATOM 724 N N . GLN A 1 91 ? 17.894 0.606 -2.651 1.00 74.44 91 GLN A N 1
ATOM 725 C CA . GLN A 1 91 ? 19.342 0.702 -2.801 1.00 74.44 91 GLN A CA 1
ATOM 726 C C . GLN A 1 91 ? 19.809 0.048 -4.108 1.00 74.44 91 GLN A C 1
ATOM 728 O O . GLN A 1 91 ? 20.608 0.647 -4.830 1.00 74.44 91 GLN A O 1
ATOM 733 N N . MET A 1 92 ? 19.257 -1.116 -4.459 1.00 65.81 92 MET A N 1
ATOM 734 C CA . MET A 1 92 ? 19.529 -1.788 -5.734 1.00 65.81 92 MET A CA 1
ATOM 735 C C . MET A 1 92 ? 19.052 -0.967 -6.936 1.00 65.81 92 MET A C 1
ATOM 737 O O . MET A 1 92 ? 19.800 -0.808 -7.898 1.00 65.81 92 MET A O 1
ATOM 741 N N . ARG A 1 93 ? 17.859 -0.365 -6.866 1.00 66.31 93 ARG A N 1
ATOM 742 C CA . ARG A 1 93 ? 17.336 0.522 -7.918 1.00 66.31 93 ARG A CA 1
ATOM 743 C C . ARG A 1 93 ? 18.260 1.713 -8.171 1.00 66.31 93 ARG A C 1
ATOM 745 O O . ARG A 1 93 ? 18.581 2.014 -9.315 1.00 66.31 93 ARG A O 1
ATOM 752 N N . ASN A 1 94 ? 18.752 2.343 -7.104 1.00 71.56 94 ASN A N 1
ATOM 753 C CA . ASN A 1 94 ? 19.727 3.431 -7.208 1.00 71.56 94 ASN A CA 1
ATOM 754 C C . ASN A 1 94 ? 21.061 2.973 -7.823 1.00 71.56 94 ASN A C 1
ATOM 756 O O . ASN A 1 94 ? 21.712 3.751 -8.518 1.00 71.56 94 ASN A O 1
ATOM 760 N N . GLN A 1 95 ? 21.488 1.734 -7.567 1.00 68.69 95 GLN A N 1
AT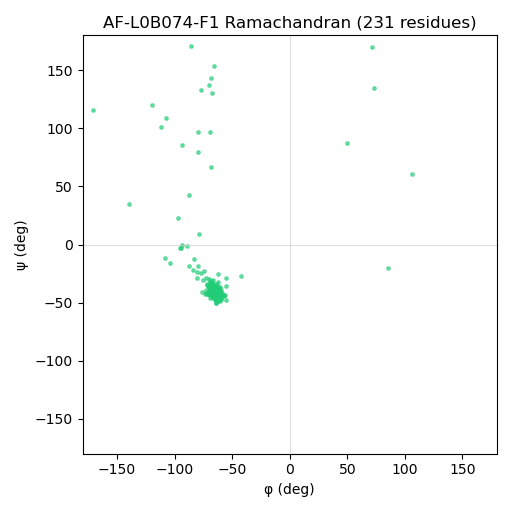OM 761 C CA . GLN A 1 95 ? 22.701 1.171 -8.164 1.00 68.69 95 GLN A CA 1
ATOM 762 C C . GLN A 1 95 ? 22.521 0.861 -9.656 1.00 68.69 95 GLN A C 1
ATOM 764 O O . GLN A 1 95 ? 23.398 1.211 -10.442 1.00 68.69 95 GLN A O 1
ATOM 769 N N . LEU A 1 96 ? 21.379 0.292 -10.052 1.00 65.69 96 LEU A N 1
ATOM 770 C CA . LEU A 1 96 ? 21.017 0.041 -11.453 1.00 65.69 96 LEU A CA 1
ATOM 771 C C . LEU A 1 96 ? 20.916 1.344 -12.251 1.00 65.69 96 LEU A C 1
ATOM 773 O O . LEU A 1 96 ? 21.575 1.486 -13.275 1.00 65.69 96 LEU A O 1
ATOM 777 N N . GLN A 1 97 ? 20.203 2.339 -11.721 1.00 65.44 97 GLN A N 1
ATOM 778 C CA . GLN A 1 97 ? 20.061 3.645 -12.365 1.00 65.44 97 GLN A CA 1
ATOM 779 C C . GLN A 1 97 ? 21.413 4.360 -12.514 1.00 65.44 97 GLN A C 1
ATOM 781 O O . GLN A 1 97 ? 21.684 4.981 -13.537 1.00 65.44 97 GLN A O 1
ATOM 786 N N . ARG A 1 98 ? 22.309 4.248 -11.522 1.00 69.00 98 ARG A N 1
ATOM 787 C CA . ARG A 1 98 ? 23.686 4.755 -11.648 1.00 69.00 98 ARG A CA 1
ATOM 788 C C . ARG A 1 98 ? 24.485 3.989 -12.700 1.00 69.00 98 ARG A C 1
ATOM 790 O O . ARG A 1 98 ? 25.240 4.618 -13.429 1.00 69.00 98 ARG A O 1
ATOM 797 N N . GLY A 1 99 ? 24.325 2.670 -12.785 1.00 63.69 99 GLY A N 1
ATOM 798 C CA . GLY A 1 99 ? 24.967 1.837 -13.803 1.00 63.69 99 GLY A CA 1
ATOM 799 C C . GLY A 1 99 ? 24.528 2.197 -15.223 1.00 63.69 99 GLY A C 1
ATOM 800 O O . GLY A 1 99 ? 25.369 2.289 -16.108 1.00 63.69 99 GLY A O 1
ATOM 801 N N . GLU A 1 100 ? 23.245 2.488 -15.430 1.00 61.19 100 GLU A N 1
ATOM 802 C CA . GLU A 1 100 ? 22.714 2.939 -16.723 1.00 61.19 100 GLU A CA 1
ATOM 803 C C . GLU A 1 100 ? 23.192 4.349 -17.085 1.00 61.19 100 GLU A C 1
ATOM 805 O O . GLU A 1 100 ? 23.639 4.586 -18.206 1.00 61.19 100 GLU A O 1
ATOM 810 N N . LEU A 1 101 ? 23.189 5.276 -16.122 1.00 61.47 101 LEU A N 1
ATOM 811 C CA . LEU A 1 101 ? 23.681 6.642 -16.329 1.00 61.47 101 LEU A CA 1
ATOM 812 C C . LEU A 1 101 ? 25.199 6.697 -16.578 1.00 61.47 1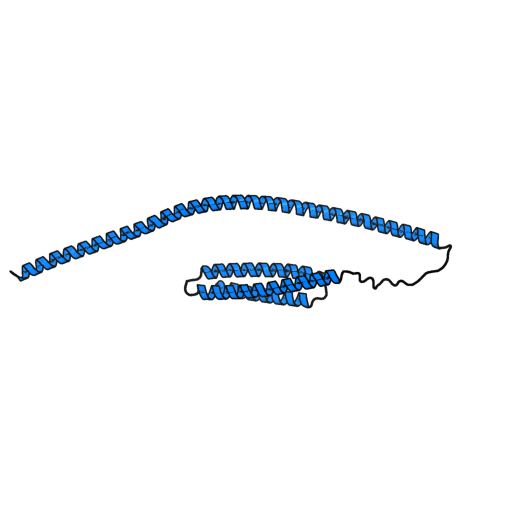01 LEU A C 1
ATOM 814 O O . LEU A 1 101 ? 25.667 7.577 -17.296 1.00 61.47 101 LEU A O 1
ATOM 818 N N . LEU A 1 102 ? 25.967 5.761 -16.013 1.00 64.31 102 LEU A N 1
ATOM 819 C CA . LEU A 1 102 ? 27.411 5.625 -16.244 1.00 64.31 102 LEU A CA 1
ATOM 820 C C . LEU A 1 102 ? 27.744 4.752 -17.470 1.00 64.31 102 LEU A C 1
ATOM 822 O O . LEU A 1 102 ? 28.851 4.847 -17.992 1.00 64.31 102 LEU A O 1
ATOM 826 N N . GLY A 1 103 ? 26.803 3.926 -17.942 1.00 53.81 103 GLY A N 1
ATOM 827 C CA . GLY A 1 103 ? 26.929 3.053 -19.118 1.00 53.81 103 GLY A CA 1
ATOM 828 C C . GLY A 1 103 ? 26.379 3.644 -20.424 1.00 53.81 103 GLY A C 1
ATOM 829 O O . GLY A 1 103 ? 26.501 3.023 -21.477 1.00 53.81 103 GLY A O 1
ATOM 830 N N . GLY A 1 104 ? 25.794 4.844 -20.379 1.00 48.84 104 GLY A N 1
ATOM 831 C CA . GLY A 1 104 ? 25.177 5.535 -21.517 1.00 48.84 104 GLY A CA 1
ATOM 832 C C . GLY A 1 104 ? 26.139 6.232 -22.486 1.00 48.84 104 GLY A C 1
ATOM 833 O O . GLY A 1 104 ? 25.686 6.953 -23.371 1.00 48.84 104 GLY A O 1
ATOM 834 N N . THR A 1 105 ? 27.455 6.035 -22.371 1.00 43.88 105 THR A N 1
ATOM 835 C CA . THR A 1 105 ? 28.388 6.383 -23.450 1.00 43.88 105 THR A CA 1
ATOM 836 C C . THR A 1 105 ? 28.611 5.153 -24.316 1.00 43.88 105 THR A C 1
ATOM 838 O O . THR A 1 105 ? 29.556 4.398 -24.119 1.00 43.88 105 THR A O 1
ATOM 841 N N . VAL A 1 106 ? 27.715 4.972 -25.284 1.00 45.97 106 VAL A N 1
ATOM 842 C CA . VAL A 1 106 ? 28.120 4.699 -26.662 1.00 45.97 106 VAL A CA 1
ATOM 843 C C . VAL A 1 106 ? 29.157 3.569 -26.781 1.00 45.97 106 VAL A C 1
ATOM 845 O O . VAL A 1 106 ? 30.362 3.788 -26.891 1.00 45.97 106 VAL A O 1
ATOM 848 N N . SER A 1 107 ? 28.661 2.335 -26.865 1.00 43.47 107 SER A N 1
ATOM 849 C CA . SER A 1 107 ? 29.382 1.250 -27.534 1.00 43.47 107 SER A CA 1
ATOM 850 C C . SER A 1 107 ? 29.433 1.548 -29.045 1.00 43.47 107 SER A C 1
ATOM 852 O O . SER A 1 107 ? 28.814 0.880 -29.863 1.00 43.47 107 SER A O 1
ATOM 854 N N . LEU A 1 108 ? 30.161 2.606 -29.423 1.00 47.41 108 LEU A N 1
ATOM 855 C CA . LEU A 1 108 ? 30.635 2.900 -30.783 1.00 47.41 108 LEU A CA 1
ATOM 856 C C . LEU A 1 108 ? 31.977 2.197 -30.995 1.00 47.41 108 LEU A C 1
ATOM 858 O O . LEU A 1 108 ? 32.925 2.758 -31.526 1.00 47.41 108 LEU A O 1
ATOM 862 N N . HIS A 1 109 ? 32.064 0.947 -30.543 1.00 44.31 109 HIS A N 1
ATOM 863 C CA . HIS A 1 109 ? 33.202 0.063 -30.780 1.00 44.31 109 HIS A CA 1
ATOM 864 C C . HIS A 1 109 ? 32.942 -0.882 -31.969 1.00 44.31 109 HIS A C 1
ATOM 866 O O . HIS A 1 109 ? 33.527 -1.951 -32.059 1.00 44.31 109 HIS A O 1
ATOM 872 N N . ASN A 1 110 ? 32.037 -0.505 -32.880 1.00 45.84 110 ASN A N 1
ATOM 873 C CA . ASN A 1 110 ? 31.698 -1.293 -34.070 1.00 45.84 110 ASN A CA 1
ATOM 874 C C . ASN A 1 110 ? 31.515 -0.427 -35.328 1.00 45.84 110 ASN A C 1
ATOM 876 O O . ASN A 1 110 ? 30.694 -0.726 -36.189 1.00 45.84 110 ASN A O 1
ATOM 880 N N . ILE A 1 111 ? 32.293 0.651 -35.458 1.00 49.47 111 ILE A N 1
ATOM 881 C CA . ILE A 1 111 ? 32.521 1.276 -36.765 1.00 49.47 111 ILE A CA 1
ATOM 882 C C . ILE A 1 111 ? 33.965 0.941 -37.156 1.00 49.47 111 ILE A C 1
ATOM 884 O O . ILE A 1 111 ? 34.885 1.470 -36.528 1.00 49.47 111 ILE A O 1
ATOM 888 N N .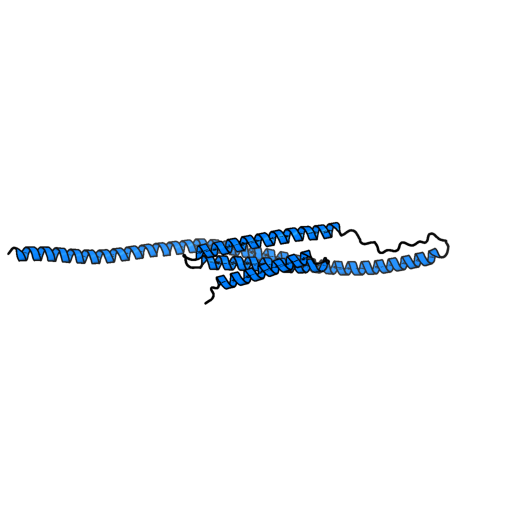 PRO A 1 112 ? 34.202 0.063 -38.150 1.00 42.66 112 PRO A N 1
ATOM 889 C CA . PRO A 1 112 ? 35.526 -0.110 -38.721 1.00 42.66 112 PRO A CA 1
ATOM 890 C C . PRO A 1 112 ? 35.849 1.167 -39.496 1.00 42.66 112 PRO A C 1
ATOM 892 O O . PRO A 1 112 ? 35.404 1.363 -40.624 1.00 42.66 112 PRO A O 1
ATOM 895 N N . LEU A 1 113 ? 36.585 2.073 -38.860 1.00 47.59 113 LEU A N 1
ATOM 896 C CA . LEU A 1 113 ? 37.140 3.256 -39.503 1.00 47.59 113 LEU A CA 1
ATOM 897 C C . LEU A 1 113 ? 38.399 2.805 -40.251 1.00 47.59 113 LEU A C 1
ATOM 899 O O . LEU A 1 113 ? 39.512 2.916 -39.742 1.00 47.59 113 LEU A O 1
ATOM 903 N N . LEU A 1 114 ? 38.196 2.207 -41.427 1.00 48.97 114 LEU A N 1
ATOM 904 C CA . LEU A 1 114 ? 39.272 1.849 -42.339 1.00 48.97 114 LEU A CA 1
ATOM 905 C C . LEU A 1 114 ? 39.197 2.723 -43.592 1.00 48.97 114 LEU A C 1
ATOM 907 O O . LEU A 1 114 ? 38.428 2.451 -44.507 1.00 48.97 114 LEU A O 1
ATOM 911 N N . ASP A 1 115 ? 40.085 3.716 -43.580 1.00 50.84 115 ASP A N 1
ATOM 912 C CA . ASP A 1 115 ? 40.840 4.203 -44.733 1.00 50.84 115 ASP A CA 1
ATOM 913 C C . ASP A 1 115 ? 40.079 4.990 -45.819 1.00 50.84 115 ASP A C 1
ATOM 915 O O . ASP A 1 115 ? 38.857 5.063 -45.861 1.00 50.84 115 ASP A O 1
ATOM 919 N N . ILE A 1 116 ? 40.868 5.577 -46.718 1.00 47.44 116 ILE A N 1
ATOM 920 C CA . ILE A 1 116 ? 40.543 6.393 -47.897 1.00 47.44 116 ILE A CA 1
ATOM 921 C C . ILE A 1 116 ? 40.842 7.883 -47.683 1.00 47.44 116 ILE A C 1
ATOM 923 O O . ILE A 1 116 ? 40.023 8.786 -47.842 1.00 47.44 116 ILE A O 1
ATOM 927 N N . ALA A 1 117 ? 42.124 8.136 -47.431 1.00 48.53 117 ALA A N 1
ATOM 928 C CA . ALA A 1 117 ? 42.828 9.177 -48.163 1.00 48.53 117 ALA A CA 1
ATOM 929 C C . ALA A 1 117 ? 43.233 8.617 -49.541 1.00 48.53 117 ALA A C 1
ATOM 931 O O . ALA A 1 117 ? 44.251 7.940 -49.619 1.00 48.53 117 ALA A O 1
ATOM 932 N N . SER A 1 118 ? 42.476 8.861 -50.624 1.00 39.12 118 SER A N 1
ATOM 933 C CA . SER A 1 118 ? 43.010 8.704 -51.994 1.00 39.12 118 SER A CA 1
ATOM 934 C C . SER A 1 118 ? 42.081 9.229 -53.104 1.00 39.12 118 SER A C 1
ATOM 936 O O . SER A 1 118 ? 41.029 8.661 -53.364 1.00 39.12 118 SER A O 1
ATOM 938 N N . PHE A 1 119 ? 42.572 10.261 -53.798 1.00 40.59 119 PHE A N 1
ATOM 939 C CA . PHE A 1 119 ? 42.410 10.575 -55.228 1.00 40.59 119 PHE A CA 1
ATOM 940 C C . PHE A 1 119 ? 41.079 11.102 -55.799 1.00 40.59 119 PHE A C 1
ATOM 942 O O . PHE A 1 119 ? 39.976 10.667 -55.490 1.00 40.59 119 PHE A O 1
ATOM 949 N N . GLY A 1 120 ? 41.243 12.135 -56.635 1.00 51.00 120 GLY A N 1
ATOM 950 C CA . GLY A 1 120 ? 40.209 12.981 -57.220 1.00 51.00 120 GLY A CA 1
ATOM 951 C C . GLY A 1 120 ? 39.574 12.447 -58.508 1.00 51.00 120 GLY A C 1
ATOM 952 O O . GLY A 1 120 ? 40.033 11.484 -59.105 1.00 51.00 120 GLY A O 1
ATOM 953 N N . GLU A 1 121 ? 38.509 13.151 -58.901 1.00 49.44 121 GLU A N 1
ATOM 954 C CA . GLU A 1 121 ? 37.682 13.048 -60.122 1.00 49.44 121 GLU A CA 1
ATOM 955 C C . GLU A 1 121 ? 36.518 12.040 -60.183 1.00 49.44 121 GLU A C 1
ATOM 957 O O . GLU A 1 121 ? 35.548 12.330 -60.876 1.00 49.44 121 GLU A O 1
ATOM 962 N N . THR A 1 122 ? 36.449 10.992 -59.358 1.00 52.94 122 THR A N 1
ATOM 963 C CA . THR A 1 122 ? 35.197 10.204 -59.158 1.00 52.94 122 THR A CA 1
ATOM 964 C C . THR A 1 122 ? 34.356 10.667 -57.961 1.00 52.94 122 THR A C 1
ATOM 966 O O . THR A 1 122 ? 33.259 10.165 -57.711 1.00 52.94 122 THR A O 1
ATOM 969 N N . ASN A 1 123 ? 34.853 11.655 -57.215 1.00 52.69 123 ASN A N 1
ATOM 970 C CA . ASN A 1 123 ? 34.297 12.053 -55.920 1.00 52.69 123 ASN A CA 1
ATOM 971 C C . ASN A 1 123 ? 33.058 12.944 -56.022 1.00 52.69 123 ASN A C 1
ATOM 973 O O . ASN A 1 123 ? 32.319 13.015 -55.055 1.00 52.69 123 ASN A O 1
ATOM 977 N N . GLN A 1 124 ? 32.785 13.592 -57.159 1.00 51.62 124 GLN A N 1
ATOM 978 C CA . GLN A 1 124 ? 31.604 14.462 -57.283 1.00 51.62 124 GLN A CA 1
ATOM 979 C C . GLN A 1 124 ? 30.304 13.662 -57.438 1.00 51.62 124 GLN A C 1
ATOM 981 O O . GLN A 1 124 ? 29.319 13.986 -56.790 1.00 51.62 124 GLN A O 1
ATOM 986 N N . PHE A 1 125 ? 30.298 12.578 -58.219 1.00 58.06 125 PHE A N 1
ATOM 987 C CA . PHE A 1 125 ? 29.111 11.725 -58.363 1.00 58.06 125 PHE A CA 1
ATOM 988 C C . PHE A 1 125 ? 28.848 10.881 -57.106 1.00 58.06 125 PHE A C 1
ATOM 990 O O . PHE A 1 125 ? 27.705 10.755 -56.674 1.00 58.06 125 PHE A O 1
ATOM 997 N N . ASN A 1 126 ? 29.908 10.366 -56.473 1.00 59.00 126 ASN A N 1
ATOM 998 C CA . ASN A 1 126 ? 29.796 9.682 -55.183 1.00 59.00 126 ASN A CA 1
ATOM 999 C C . ASN A 1 126 ? 29.434 10.642 -54.038 1.00 59.00 126 ASN A C 1
ATOM 1001 O O . ASN A 1 126 ? 28.706 10.237 -53.140 1.00 59.00 126 ASN A O 1
ATOM 1005 N N . ALA A 1 127 ? 29.881 11.905 -54.068 1.00 64.50 127 ALA A N 1
ATOM 1006 C CA . ALA A 1 127 ? 29.436 12.915 -53.106 1.00 64.50 127 ALA A CA 1
ATOM 1007 C C . ALA A 1 127 ? 27.956 13.262 -53.303 1.00 64.50 127 ALA A C 1
ATOM 1009 O O . ALA A 1 127 ? 27.214 13.248 -52.334 1.00 64.50 127 ALA A O 1
ATOM 1010 N N . LEU A 1 128 ? 27.504 13.472 -54.543 1.00 68.62 128 LEU A N 1
ATOM 1011 C CA . LEU A 1 128 ? 26.097 13.770 -54.830 1.00 68.62 128 LEU A CA 1
ATOM 1012 C C . LEU A 1 128 ? 25.165 12.597 -54.502 1.00 68.62 128 LEU A C 1
ATOM 1014 O O . LEU A 1 128 ? 24.093 12.813 -53.951 1.00 68.62 128 LEU A O 1
ATOM 1018 N N . SER A 1 129 ? 25.577 11.3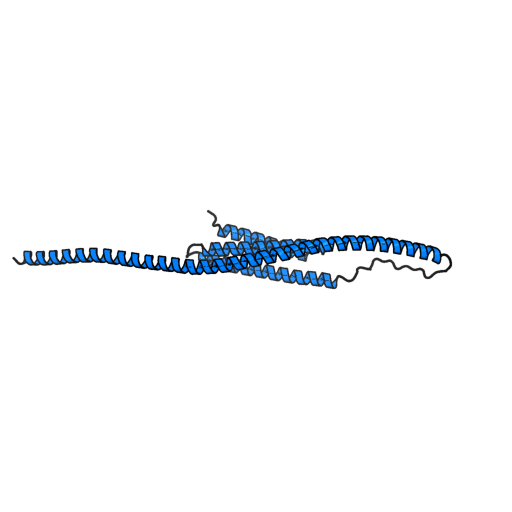60 -54.792 1.00 69.94 129 SER A N 1
ATOM 1019 C CA . SER A 1 129 ? 24.798 10.167 -54.421 1.00 69.94 129 SER A CA 1
ATOM 1020 C C . SER A 1 129 ? 24.736 9.997 -52.900 1.00 69.94 129 SER A C 1
ATOM 1022 O O . SER A 1 129 ? 23.694 9.662 -52.352 1.00 69.94 129 SER A O 1
ATOM 1024 N N . ARG A 1 130 ? 25.833 10.306 -52.197 1.00 73.00 130 ARG A N 1
ATOM 1025 C CA . ARG A 1 130 ? 25.884 10.317 -50.731 1.00 73.00 130 ARG A CA 1
ATOM 1026 C C . ARG A 1 130 ? 25.034 11.441 -50.125 1.00 73.00 130 ARG A C 1
ATOM 1028 O O . ARG A 1 130 ? 24.456 11.242 -49.060 1.00 73.00 130 ARG A O 1
ATOM 1035 N N . ASP A 1 131 ? 24.950 12.591 -50.786 1.00 76.69 131 ASP A N 1
ATOM 1036 C CA . ASP A 1 131 ? 24.090 13.702 -50.374 1.00 76.69 131 ASP A CA 1
ATOM 1037 C C . ASP A 1 131 ? 22.606 13.364 -50.588 1.00 76.69 131 ASP A C 1
ATOM 1039 O O . ASP A 1 131 ? 21.787 13.684 -49.727 1.00 76.69 131 ASP A O 1
ATOM 1043 N N . ASP A 1 132 ? 22.258 12.660 -51.670 1.00 80.62 132 ASP A N 1
ATOM 1044 C CA . ASP A 1 132 ? 20.895 12.170 -51.919 1.00 80.62 132 ASP A CA 1
ATOM 1045 C C . ASP A 1 132 ? 20.486 11.096 -50.899 1.00 80.62 132 ASP A C 1
ATOM 1047 O O . ASP A 1 132 ? 19.416 11.189 -50.298 1.00 80.62 132 ASP A O 1
ATOM 1051 N N . ASP A 1 133 ? 21.377 10.147 -50.590 1.00 79.12 133 ASP A N 1
ATOM 1052 C CA . ASP A 1 133 ? 21.168 9.157 -49.526 1.00 79.12 133 ASP A CA 1
ATOM 1053 C C . ASP A 1 133 ? 20.989 9.827 -48.153 1.00 79.12 133 ASP A C 1
ATOM 1055 O O . ASP A 1 133 ? 20.113 9.444 -47.372 1.00 79.12 133 ASP A O 1
ATOM 1059 N N . MET A 1 134 ? 21.771 10.872 -47.860 1.00 80.12 134 MET A N 1
ATOM 1060 C CA . MET A 1 134 ? 21.656 11.640 -46.618 1.00 80.12 134 MET A CA 1
ATOM 1061 C C . MET A 1 134 ? 20.352 12.447 -46.558 1.00 80.12 134 MET A C 1
ATOM 1063 O O . MET A 1 134 ? 19.744 12.545 -45.490 1.00 80.12 134 MET A O 1
ATOM 1067 N N . LEU A 1 135 ? 19.888 12.998 -47.682 1.00 87.25 135 LEU A N 1
ATOM 1068 C CA . LEU A 1 135 ? 18.602 13.693 -47.775 1.00 87.25 135 LEU A CA 1
ATOM 1069 C C . LEU A 1 135 ? 17.430 12.728 -47.617 1.00 87.25 135 LEU A C 1
ATOM 1071 O O . LEU A 1 135 ? 16.505 13.026 -46.864 1.00 87.25 135 LEU A O 1
ATOM 1075 N N . ASN A 1 136 ? 17.483 11.559 -48.253 1.00 85.56 136 ASN A N 1
ATOM 1076 C CA . ASN A 1 136 ? 16.463 10.522 -48.109 1.00 85.56 136 ASN A CA 1
ATOM 1077 C C . ASN A 1 136 ? 16.401 10.006 -46.667 1.00 85.56 136 ASN A C 1
ATOM 1079 O O . ASN A 1 136 ? 15.321 9.868 -46.088 1.00 85.56 136 ASN A O 1
ATOM 1083 N N . GLN A 1 137 ? 17.564 9.798 -46.044 1.00 85.25 137 GLN A N 1
ATOM 1084 C CA . GLN A 1 137 ? 17.658 9.427 -44.637 1.00 85.25 137 GLN A CA 1
ATOM 1085 C C . GLN A 1 137 ? 17.151 10.547 -43.717 1.00 85.25 137 GLN A C 1
ATOM 1087 O O . GLN A 1 137 ? 16.455 10.271 -42.739 1.00 85.25 137 GLN A O 1
ATOM 1092 N N . GLY A 1 138 ? 17.432 11.810 -44.048 1.00 89.56 138 GLY A N 1
ATOM 1093 C CA . GLY A 1 138 ? 16.900 12.979 -43.352 1.00 89.56 138 GLY A CA 1
ATOM 1094 C C . GLY A 1 138 ? 15.380 13.093 -43.470 1.00 89.56 138 GLY A C 1
ATOM 1095 O O . GLY A 1 138 ? 14.710 13.381 -42.482 1.00 89.56 138 GLY A O 1
ATOM 1096 N N . LEU A 1 139 ? 14.815 12.803 -44.641 1.00 88.75 139 LEU A N 1
ATOM 1097 C CA . LEU A 1 139 ? 13.375 12.840 -44.895 1.00 88.75 139 LEU A CA 1
ATOM 1098 C C . LEU A 1 139 ? 12.656 11.717 -44.137 1.00 88.75 139 LEU A C 1
ATOM 1100 O O . LEU A 1 139 ? 11.657 11.974 -43.465 1.00 88.75 139 LEU A O 1
ATOM 1104 N N . LEU A 1 140 ? 13.217 10.505 -44.148 1.00 89.81 140 LEU A N 1
ATOM 1105 C CA . LEU A 1 140 ? 12.720 9.381 -43.356 1.00 89.81 140 LEU A CA 1
ATOM 1106 C C . LEU A 1 140 ? 12.806 9.681 -41.854 1.00 89.81 140 LEU A C 1
ATOM 1108 O O . LEU A 1 140 ? 11.854 9.424 -41.116 1.00 89.81 140 LEU A O 1
ATOM 1112 N N . TYR A 1 141 ? 13.903 10.289 -41.396 1.00 89.56 141 TYR A N 1
ATOM 1113 C CA . TYR A 1 141 ? 14.047 10.725 -40.009 1.00 89.56 141 TYR A CA 1
ATOM 1114 C C . TYR A 1 141 ? 13.023 11.801 -39.630 1.00 89.56 141 TYR A C 1
ATOM 1116 O O . TYR A 1 141 ? 12.407 11.698 -38.574 1.00 89.56 141 TYR A O 1
ATOM 1124 N N . LEU A 1 142 ? 12.782 12.801 -40.483 1.00 90.56 142 LEU A N 1
ATOM 1125 C CA . LEU A 1 142 ? 11.771 13.835 -40.242 1.00 90.56 142 LEU A CA 1
ATOM 1126 C C . LEU A 1 142 ? 10.360 13.249 -40.202 1.00 90.56 142 LEU A C 1
ATOM 1128 O O . LEU A 1 142 ? 9.587 13.592 -39.311 1.00 90.56 142 LEU A O 1
ATOM 1132 N N . GLN A 1 143 ? 10.035 12.327 -41.108 1.00 91.12 143 GLN A N 1
ATOM 1133 C CA . GLN A 1 143 ? 8.749 11.634 -41.107 1.00 91.12 143 GLN A CA 1
ATOM 1134 C C . GLN A 1 143 ? 8.559 10.817 -39.824 1.00 91.12 143 GLN A C 1
ATOM 1136 O O . GLN A 1 143 ? 7.495 10.871 -39.206 1.00 91.12 143 GLN A O 1
ATOM 1141 N N . THR A 1 144 ? 9.607 10.112 -39.396 1.00 87.19 144 THR A N 1
ATOM 1142 C CA . THR A 1 144 ? 9.596 9.337 -38.150 1.00 87.19 144 THR A CA 1
ATOM 1143 C C . THR A 1 144 ? 9.481 10.265 -36.938 1.00 87.19 144 THR A C 1
ATOM 1145 O O . THR A 1 144 ? 8.679 10.016 -36.050 1.00 87.19 144 THR A O 1
ATOM 1148 N N . SER A 1 145 ? 10.196 11.392 -36.935 1.00 85.94 145 SER A N 1
ATOM 1149 C CA . SER A 1 145 ? 10.146 12.408 -35.879 1.00 85.94 145 SER A CA 1
ATOM 1150 C C . SER A 1 145 ? 8.763 13.055 -35.765 1.00 85.94 145 SER A C 1
ATOM 1152 O O . SER A 1 145 ? 8.236 13.181 -34.663 1.00 85.94 145 SER A O 1
ATOM 1154 N N . CYS A 1 146 ? 8.117 13.390 -36.886 1.00 87.06 146 CYS A N 1
ATOM 1155 C CA . CYS A 1 146 ? 6.742 13.890 -36.893 1.00 87.06 146 CYS A CA 1
ATOM 1156 C C . CYS A 1 146 ? 5.744 12.846 -36.380 1.00 87.06 146 CYS A C 1
ATOM 1158 O O . CYS A 1 146 ? 4.827 13.201 -35.639 1.00 87.06 146 CYS A O 1
ATOM 1160 N N . ALA A 1 147 ? 5.919 11.570 -36.738 1.00 89.31 147 ALA A N 1
ATOM 1161 C CA . ALA A 1 147 ? 5.070 10.493 -36.238 1.00 89.31 147 ALA A CA 1
ATOM 1162 C C . ALA A 1 147 ? 5.220 10.321 -34.717 1.00 89.31 147 ALA A C 1
ATOM 1164 O O . ALA A 1 147 ? 4.220 10.344 -34.000 1.00 89.31 147 ALA A O 1
ATOM 1165 N N . THR A 1 148 ? 6.457 10.255 -34.220 1.00 87.94 148 THR A N 1
ATOM 1166 C CA . THR A 1 148 ? 6.755 10.140 -32.785 1.00 87.94 148 THR A CA 1
ATOM 1167 C C . THR A 1 148 ? 6.300 11.375 -32.002 1.00 87.94 148 THR A C 1
ATOM 1169 O O . THR A 1 148 ? 5.787 11.252 -30.891 1.00 87.94 148 THR A O 1
ATOM 1172 N N . ALA A 1 149 ? 6.438 12.580 -32.563 1.00 89.00 149 ALA A N 1
ATOM 1173 C CA . ALA A 1 149 ? 5.951 13.811 -31.943 1.00 89.00 149 ALA A CA 1
ATOM 1174 C C . ALA A 1 149 ? 4.420 13.830 -31.828 1.00 89.00 149 ALA A C 1
ATOM 1176 O O . ALA A 1 149 ? 3.903 14.193 -30.776 1.00 89.00 149 ALA A O 1
ATOM 1177 N N . ASN A 1 150 ? 3.698 13.386 -32.861 1.00 90.75 150 ASN A N 1
ATOM 1178 C CA . ASN A 1 150 ? 2.237 13.282 -32.831 1.00 90.75 150 ASN A CA 1
ATOM 1179 C C . ASN A 1 150 ? 1.757 12.221 -31.825 1.00 90.75 150 ASN A C 1
ATOM 1181 O O . ASN A 1 150 ? 0.808 12.446 -31.077 1.00 90.75 150 ASN A O 1
ATOM 1185 N N . GLU A 1 151 ? 2.448 11.081 -31.747 1.00 87.06 151 GLU A N 1
ATOM 1186 C CA . GLU A 1 151 ? 2.193 10.071 -30.713 1.00 87.06 151 GLU A CA 1
ATOM 1187 C C . GLU A 1 151 ? 2.430 10.649 -29.308 1.00 87.06 151 GLU A C 1
ATOM 1189 O O . GLU A 1 151 ? 1.612 10.473 -28.403 1.00 87.06 151 GLU A O 1
ATOM 1194 N N . THR A 1 152 ? 3.495 11.435 -29.139 1.00 87.88 152 THR A N 1
ATOM 1195 C CA . THR A 1 152 ? 3.820 12.092 -27.866 1.00 87.88 152 THR A CA 1
ATOM 1196 C C . THR A 1 152 ? 2.803 13.181 -27.508 1.00 87.88 152 THR A C 1
ATOM 1198 O O . THR A 1 152 ? 2.444 13.322 -26.339 1.00 87.88 152 THR A O 1
ATOM 1201 N N . GLU A 1 153 ? 2.278 13.922 -28.488 1.00 86.00 153 GLU A N 1
ATOM 1202 C CA . GLU A 1 153 ? 1.177 14.874 -28.296 1.00 86.00 153 GLU A CA 1
ATOM 1203 C C . GLU A 1 153 ? -0.100 14.157 -27.844 1.00 86.00 153 GLU A C 1
ATOM 1205 O O . GLU A 1 153 ? -0.766 14.599 -26.903 1.00 86.00 153 GLU A O 1
ATOM 1210 N N . GLN A 1 154 ? -0.423 13.016 -28.454 1.00 85.88 154 GLN A N 1
ATOM 1211 C CA . GLN A 1 154 ? -1.592 12.226 -28.086 1.00 85.88 154 GLN A CA 1
ATOM 1212 C C . GLN A 1 154 ? -1.480 11.678 -26.655 1.00 85.88 154 GLN A C 1
ATOM 1214 O O . GLN A 1 154 ? -2.424 11.802 -25.866 1.00 85.88 154 GLN A O 1
ATOM 1219 N N . VAL A 1 155 ? -0.315 11.134 -26.291 1.00 86.75 155 VAL A N 1
ATOM 1220 C CA . VAL A 1 155 ? -0.027 10.672 -24.925 1.00 86.75 155 VAL A CA 1
ATOM 1221 C C . VAL A 1 155 ? -0.051 11.844 -23.937 1.00 86.75 155 VAL A C 1
ATOM 1223 O O . VAL A 1 155 ? -0.641 11.730 -22.860 1.00 86.75 155 VAL A O 1
ATOM 1226 N N . GLY A 1 156 ? 0.499 13.001 -24.316 1.00 86.94 156 GLY A N 1
ATOM 1227 C CA . GLY A 1 156 ? 0.474 14.229 -23.519 1.00 86.94 156 GLY A CA 1
ATOM 1228 C C . GLY A 1 156 ? -0.943 14.757 -23.273 1.00 86.94 156 GLY A C 1
ATOM 1229 O O . GLY A 1 156 ? -1.282 15.123 -22.147 1.00 86.94 156 GLY A O 1
ATOM 1230 N N . SER A 1 157 ? -1.808 14.722 -24.289 1.00 88.06 157 SER A N 1
ATOM 1231 C CA . SER A 1 157 ? -3.227 15.087 -24.178 1.00 88.06 157 SER A CA 1
ATOM 1232 C C . SER A 1 157 ? -3.971 14.168 -23.208 1.00 88.06 157 SER A C 1
ATOM 1234 O O . SER A 1 157 ? -4.751 14.629 -22.369 1.00 88.06 157 SER A O 1
ATOM 1236 N N . HIS A 1 158 ? -3.699 12.863 -23.271 1.00 76.69 158 HIS A N 1
ATOM 1237 C CA . HIS A 1 158 ? -4.290 11.889 -22.359 1.00 76.69 158 HIS A CA 1
ATOM 1238 C C . HIS A 1 158 ? -3.801 12.081 -20.913 1.00 76.69 158 HIS A C 1
ATOM 1240 O O . HIS A 1 158 ? -4.604 12.075 -19.979 1.00 76.69 158 HIS A O 1
ATOM 1246 N N . ALA A 1 159 ? -2.505 12.336 -20.718 1.00 73.81 159 ALA A N 1
ATOM 1247 C CA . ALA A 1 159 ? -1.945 12.653 -19.407 1.00 73.81 159 ALA A CA 1
ATOM 1248 C C . ALA A 1 159 ? -2.561 13.933 -18.812 1.00 73.81 159 ALA A C 1
ATOM 1250 O O . ALA A 1 159 ? -2.932 13.952 -17.637 1.00 73.81 159 ALA A O 1
ATOM 1251 N N . ALA A 1 160 ? -2.745 14.979 -19.625 1.00 80.56 160 ALA A N 1
ATOM 1252 C CA . ALA A 1 160 ? -3.379 16.224 -19.197 1.00 80.56 160 ALA A CA 1
ATOM 1253 C C . ALA A 1 160 ? -4.848 16.025 -18.779 1.00 80.56 160 ALA A C 1
ATOM 1255 O O . ALA A 1 160 ? -5.274 16.582 -17.765 1.00 80.56 160 ALA A O 1
ATOM 1256 N N . LYS A 1 161 ? -5.610 15.194 -19.508 1.00 82.88 161 LYS A N 1
ATOM 1257 C CA . LYS A 1 161 ? -6.989 14.828 -19.135 1.00 82.88 161 LYS A CA 1
ATOM 1258 C C . LYS A 1 161 ? -7.037 14.076 -17.806 1.00 82.88 161 LYS A C 1
ATOM 1260 O O . LYS A 1 161 ? -7.775 14.480 -16.915 1.00 82.88 161 LYS A O 1
ATOM 1265 N N . ASN A 1 162 ? -6.179 13.074 -17.622 1.00 80.12 162 ASN A N 1
ATOM 1266 C CA . ASN A 1 162 ? -6.127 12.308 -16.374 1.00 80.12 162 ASN A CA 1
ATOM 1267 C C . ASN A 1 162 ? -5.762 13.175 -15.163 1.00 80.12 162 ASN A C 1
ATOM 1269 O O . ASN A 1 162 ? -6.340 13.003 -14.093 1.00 80.12 162 ASN A O 1
ATOM 1273 N N . LEU A 1 163 ? -4.838 14.128 -15.314 1.00 81.75 163 LEU A N 1
ATOM 1274 C CA . LEU A 1 163 ? -4.513 15.080 -14.246 1.00 81.75 163 LEU A CA 1
ATOM 1275 C C . LEU A 1 163 ? -5.696 16.001 -13.917 1.00 81.75 163 LEU A C 1
ATOM 1277 O O . LEU A 1 163 ? -5.925 16.324 -12.749 1.00 81.75 163 LEU A O 1
ATOM 1281 N N . HIS A 1 164 ? -6.466 16.410 -14.926 1.00 82.69 164 HIS A N 1
ATOM 1282 C CA . HIS A 1 164 ? -7.679 17.197 -14.725 1.00 82.69 164 HIS A CA 1
ATOM 1283 C C . HIS A 1 164 ? -8.754 16.401 -13.966 1.00 82.69 164 HIS A C 1
ATOM 1285 O O . HIS A 1 164 ? -9.319 16.903 -12.991 1.00 82.69 164 HIS A O 1
ATOM 1291 N N . ASP A 1 165 ? -8.967 15.139 -14.338 1.00 83.94 165 ASP A N 1
ATOM 1292 C CA . ASP A 1 165 ? -9.920 14.250 -13.671 1.00 83.94 165 ASP A CA 1
ATOM 1293 C C . ASP A 1 165 ? -9.488 13.930 -12.233 1.00 83.94 165 ASP A C 1
ATOM 1295 O O . ASP A 1 165 ? -10.298 14.006 -11.307 1.00 83.94 165 ASP A O 1
ATOM 1299 N N . GLN A 1 166 ? -8.194 13.678 -12.004 1.00 73.88 166 GLN A N 1
ATOM 1300 C CA . GLN A 1 166 ? -7.632 13.502 -10.660 1.00 73.88 166 GLN A CA 1
ATOM 1301 C C . GLN A 1 166 ? -7.841 14.740 -9.784 1.00 73.88 166 GLN A C 1
ATOM 1303 O O . GLN A 1 166 ? -8.183 14.615 -8.606 1.00 73.88 166 GLN A O 1
ATOM 1308 N N . ARG A 1 167 ? -7.698 15.945 -10.347 1.00 85.94 167 ARG A N 1
ATOM 1309 C CA . ARG A 1 167 ? -7.980 17.191 -9.626 1.00 85.94 167 ARG A CA 1
ATOM 1310 C C . ARG A 1 167 ? -9.454 17.294 -9.235 1.00 85.94 167 ARG A C 1
ATOM 1312 O O . ARG A 1 167 ? -9.756 17.690 -8.112 1.00 85.94 167 ARG A O 1
ATOM 1319 N N . ASN A 1 168 ? -10.365 16.914 -10.127 1.00 84.94 168 ASN A N 1
ATOM 1320 C CA . ASN A 1 168 ? -11.799 16.908 -9.842 1.00 84.94 168 ASN A CA 1
ATOM 1321 C C . ASN A 1 168 ? -12.158 15.892 -8.737 1.00 84.94 168 ASN A C 1
ATOM 1323 O O . ASN A 1 168 ? -12.921 16.197 -7.820 1.00 84.94 168 ASN A O 1
ATOM 1327 N N . ILE A 1 169 ? -11.530 14.712 -8.759 1.00 77.81 169 ILE A N 1
ATOM 1328 C CA . ILE A 1 169 ? -11.667 13.701 -7.702 1.00 77.81 169 ILE A CA 1
ATOM 1329 C C . ILE A 1 169 ? -11.149 14.238 -6.362 1.00 77.81 169 ILE A C 1
ATOM 1331 O O . ILE A 1 169 ? -11.811 14.051 -5.342 1.00 77.81 169 ILE A O 1
ATOM 1335 N N . LEU A 1 170 ? -10.013 14.941 -6.347 1.00 75.94 170 LEU A N 1
ATOM 1336 C CA . LEU A 1 170 ? -9.457 15.527 -5.126 1.00 75.94 170 LEU A CA 1
ATOM 1337 C C . LEU A 1 170 ? -10.409 16.562 -4.509 1.00 75.94 170 LEU A C 1
ATOM 1339 O O . LEU A 1 170 ? -10.639 16.521 -3.301 1.00 75.94 170 LEU A O 1
ATOM 1343 N N . TYR A 1 171 ? -11.016 17.430 -5.326 1.00 83.12 171 TYR A N 1
ATOM 1344 C CA . TYR A 1 171 ? -12.038 18.370 -4.853 1.00 83.12 171 TYR A CA 1
ATOM 1345 C C . TYR A 1 171 ? -13.267 17.648 -4.288 1.00 83.12 171 TYR A C 1
ATOM 1347 O O . TYR A 1 171 ? -13.766 18.013 -3.225 1.00 83.12 171 TYR A O 1
ATOM 1355 N N . ASN A 1 172 ? -13.724 16.580 -4.945 1.00 81.56 172 ASN A N 1
ATOM 1356 C CA . ASN A 1 172 ? -14.862 15.800 -4.466 1.00 81.56 172 ASN A CA 1
ATOM 1357 C C . ASN A 1 172 ? -14.557 15.065 -3.147 1.00 81.56 172 ASN A C 1
ATOM 1359 O O . ASN A 1 172 ? -15.400 15.005 -2.254 1.00 81.56 172 ASN A O 1
ATOM 1363 N N . ILE A 1 173 ? -13.339 14.537 -2.989 1.00 71.81 173 ILE A N 1
ATOM 1364 C CA . ILE A 1 173 ? -12.881 13.918 -1.739 1.00 71.81 173 ILE A CA 1
ATOM 1365 C C . ILE A 1 173 ? -12.759 14.969 -0.635 1.00 71.81 173 ILE A C 1
ATOM 1367 O O . ILE A 1 173 ? -13.165 14.699 0.490 1.00 71.81 173 ILE A O 1
ATOM 1371 N N . GLN A 1 174 ? -12.248 16.163 -0.938 1.00 79.81 174 GLN A N 1
ATOM 1372 C CA . GLN A 1 174 ? -12.139 17.250 0.032 1.00 79.81 174 GLN A CA 1
ATOM 1373 C C . GLN A 1 174 ? -13.515 17.650 0.578 1.00 79.81 174 GLN A C 1
ATOM 1375 O O . GLN A 1 174 ? -13.693 17.664 1.796 1.00 79.81 174 GLN A O 1
ATOM 1380 N N . ASN A 1 175 ? -14.497 17.855 -0.304 1.00 75.25 175 ASN A N 1
ATOM 1381 C CA . ASN A 1 175 ? -15.874 18.159 0.091 1.00 75.25 175 ASN A CA 1
ATOM 1382 C C . ASN A 1 175 ? -16.484 17.009 0.906 1.00 75.25 175 ASN A C 1
ATOM 1384 O O . ASN A 1 175 ? -17.075 17.228 1.959 1.00 75.25 175 ASN A O 1
ATOM 1388 N N . LYS A 1 176 ? -16.259 15.757 0.487 1.00 74.00 176 LYS A N 1
ATOM 1389 C CA . LYS A 1 176 ? -16.761 14.582 1.210 1.00 74.00 176 LYS A CA 1
ATOM 1390 C C . LYS A 1 176 ? -16.102 14.406 2.581 1.00 74.00 176 LYS A C 1
ATOM 1392 O O . LYS A 1 176 ? -16.759 13.941 3.508 1.00 74.00 176 LYS A O 1
ATOM 1397 N N . ILE A 1 177 ? -14.827 14.766 2.744 1.00 73.25 177 ILE A N 1
ATOM 1398 C CA . ILE A 1 177 ? -14.133 14.764 4.042 1.00 73.25 177 ILE A CA 1
ATOM 1399 C C . ILE A 1 177 ? -14.680 15.873 4.942 1.00 73.25 177 ILE A C 1
ATOM 1401 O O . ILE A 1 177 ? -14.837 15.644 6.140 1.00 73.25 177 ILE A O 1
ATOM 1405 N N . GLU A 1 178 ? -14.977 17.050 4.394 1.00 73.69 178 GLU A N 1
ATOM 1406 C CA . GLU A 1 178 ? -15.583 18.155 5.140 1.00 73.69 178 GLU A CA 1
ATOM 1407 C C . GLU A 1 178 ? -16.988 17.788 5.642 1.00 73.69 178 GLU A C 1
ATOM 1409 O O . GLU A 1 178 ? -17.249 17.879 6.844 1.00 73.69 178 GLU A O 1
ATOM 1414 N N . ASP A 1 179 ? -17.825 17.209 4.777 1.00 69.31 179 ASP A N 1
ATOM 1415 C CA . ASP A 1 179 ? -19.141 16.673 5.145 1.00 69.31 179 ASP A CA 1
ATOM 1416 C C . ASP A 1 179 ? -19.035 15.520 6.151 1.00 69.31 179 ASP A C 1
ATOM 1418 O O . ASP A 1 179 ? -19.802 15.441 7.114 1.00 69.31 179 ASP A O 1
ATOM 1422 N N . THR A 1 180 ? -18.047 14.633 5.981 1.00 66.19 180 THR A N 1
ATOM 1423 C CA . THR A 1 180 ? -17.826 13.519 6.913 1.00 66.19 180 THR A CA 1
ATOM 1424 C C . THR A 1 180 ? -17.404 14.036 8.287 1.00 66.19 180 THR A C 1
ATOM 1426 O O . THR A 1 180 ? -17.919 13.547 9.290 1.00 66.19 180 THR A O 1
ATOM 1429 N N . LYS A 1 181 ? -16.540 15.056 8.370 1.00 69.62 181 LYS A N 1
ATOM 1430 C CA . LYS A 1 181 ? -16.190 15.709 9.644 1.00 69.62 181 LYS A CA 1
ATOM 1431 C C . LYS A 1 181 ? -17.412 16.332 10.311 1.00 69.62 181 LYS A C 1
ATOM 1433 O O . LYS A 1 181 ? -17.581 16.168 11.516 1.00 69.62 181 LYS A O 1
ATOM 1438 N N . LEU A 1 182 ? -18.279 16.987 9.540 1.00 66.44 182 LEU A N 1
ATOM 1439 C CA . LEU A 1 182 ? -19.511 17.573 10.064 1.00 66.44 182 LEU A CA 1
ATOM 1440 C C . LEU A 1 182 ? -20.472 16.482 10.576 1.00 66.44 182 LEU A C 1
ATOM 1442 O O . LEU A 1 182 ? -21.052 16.609 11.653 1.00 66.44 182 LEU A O 1
ATOM 1446 N N . SER A 1 183 ? -20.571 15.360 9.856 1.00 67.06 183 SER A N 1
ATOM 1447 C CA . SER A 1 183 ? -21.361 14.194 10.270 1.00 67.06 183 SER A CA 1
ATOM 1448 C C . SER A 1 183 ? -20.783 13.474 11.497 1.00 67.06 183 SER A C 1
ATOM 1450 O O . SER A 1 183 ? -21.549 12.974 12.317 1.00 67.06 183 SER A O 1
ATOM 1452 N N . LEU A 1 184 ? -19.457 13.480 11.674 1.00 58.91 184 LEU A N 1
ATOM 1453 C CA . LEU A 1 184 ? -18.769 12.905 12.831 1.00 58.91 184 LEU A CA 1
ATOM 1454 C C . LEU A 1 184 ? -19.024 13.729 14.099 1.00 58.91 184 LEU A C 1
ATOM 1456 O O . LEU A 1 184 ? -19.346 13.158 15.136 1.00 58.91 184 LEU A O 1
ATOM 1460 N N . VAL A 1 185 ? -18.982 15.063 13.998 1.00 70.62 185 VAL A N 1
ATOM 1461 C CA . VAL A 1 185 ? -19.341 15.965 15.110 1.00 70.62 185 VAL A CA 1
ATOM 1462 C C . VAL A 1 185 ? -20.798 15.751 15.540 1.00 70.62 185 VAL A C 1
ATOM 1464 O O . VAL A 1 185 ? -21.095 15.684 16.733 1.00 70.62 185 VAL A O 1
ATOM 1467 N N . ASN A 1 186 ? -21.706 15.553 14.582 1.00 60.81 186 ASN A N 1
ATOM 1468 C CA . ASN A 1 186 ? -23.113 15.267 14.874 1.0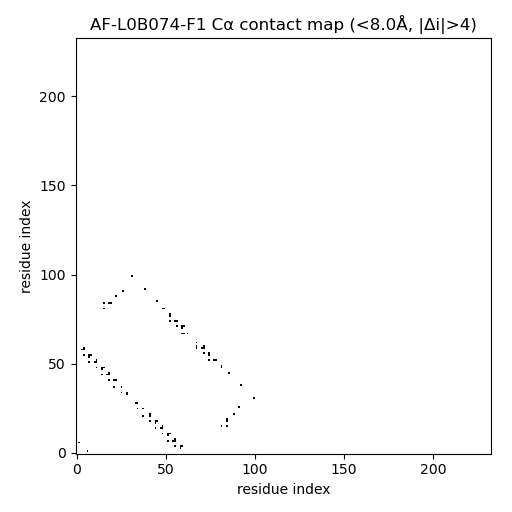0 60.81 186 ASN A CA 1
ATOM 1469 C C . ASN A 1 186 ? -23.324 13.848 15.448 1.00 60.81 186 ASN A C 1
ATOM 1471 O O . ASN A 1 186 ? -24.190 13.641 16.303 1.00 60.81 186 ASN A O 1
ATOM 1475 N N . ALA A 1 187 ? -22.528 12.866 15.014 1.00 55.75 187 ALA A N 1
ATOM 1476 C CA . ALA A 1 187 ? -22.555 11.503 15.543 1.00 55.75 187 ALA A CA 1
ATOM 1477 C C . ALA A 1 187 ? -22.019 11.427 16.983 1.00 55.75 187 ALA A C 1
ATOM 1479 O O . ALA A 1 187 ? -22.577 10.680 17.788 1.00 55.75 187 ALA A O 1
ATOM 1480 N N . ASP A 1 188 ? -21.018 12.238 17.338 1.00 62.88 188 ASP A N 1
ATOM 1481 C CA . ASP A 1 188 ? -20.522 12.377 18.713 1.00 62.88 188 ASP A CA 1
ATOM 1482 C C . ASP A 1 188 ? -21.590 12.956 19.649 1.00 62.88 188 ASP A C 1
ATOM 1484 O O . ASP A 1 188 ? -21.7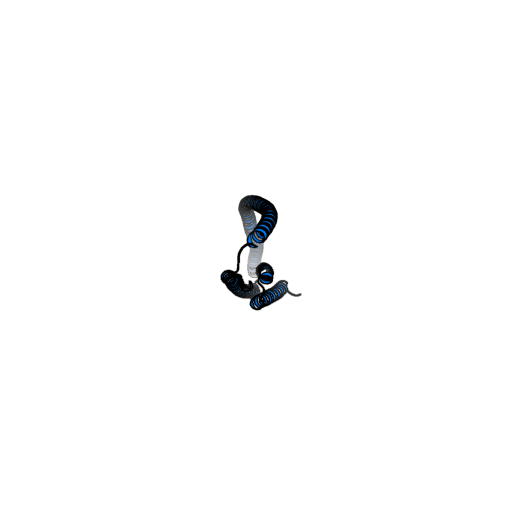42 12.493 20.781 1.00 62.88 188 ASP A O 1
ATOM 1488 N N . GLU A 1 189 ? -22.406 13.907 19.180 1.00 65.50 189 GLU A N 1
ATOM 1489 C CA . GLU A 1 189 ? -23.524 14.437 19.968 1.00 65.50 189 GLU A CA 1
ATOM 1490 C C . GLU A 1 189 ? -24.605 13.366 20.222 1.00 65.50 189 GLU A C 1
ATOM 1492 O O . GLU A 1 189 ? -25.180 13.283 21.315 1.00 65.50 189 GLU A O 1
ATOM 1497 N N . TYR A 1 190 ? -24.859 12.499 19.237 1.00 63.22 190 TYR A N 1
ATOM 1498 C CA . TYR A 1 190 ? -25.802 11.388 19.371 1.00 63.22 190 TYR A CA 1
ATOM 1499 C C . TYR A 1 190 ? -25.252 10.259 20.260 1.00 63.22 190 TYR A C 1
ATOM 1501 O O . TYR A 1 190 ? -25.960 9.771 21.145 1.00 63.22 190 TYR A O 1
ATOM 1509 N N . LEU A 1 191 ? -23.971 9.904 20.119 1.00 59.69 191 LEU A N 1
ATOM 1510 C CA . LEU A 1 191 ? -23.275 8.957 20.998 1.00 59.69 191 LEU A CA 1
ATOM 1511 C C . LEU A 1 191 ? -23.204 9.469 22.441 1.00 59.69 191 LEU A C 1
ATOM 1513 O O . LEU A 1 191 ? -23.432 8.697 23.374 1.00 59.69 191 LEU A O 1
ATOM 1517 N N . ALA A 1 192 ? -22.986 10.769 22.652 1.00 66.38 192 ALA A N 1
ATOM 1518 C CA . ALA A 1 192 ? -23.037 11.386 23.975 1.00 66.38 192 ALA A CA 1
ATOM 1519 C C . ALA A 1 192 ? -24.447 11.308 24.589 1.00 66.38 192 ALA A C 1
ATOM 1521 O O . ALA A 1 192 ? -24.588 11.015 25.783 1.00 66.38 192 ALA A O 1
ATOM 1522 N N . LYS A 1 193 ? -25.505 11.502 23.785 1.00 61.97 193 LYS A N 1
ATOM 1523 C CA . LYS A 1 193 ? -26.903 11.328 24.225 1.00 61.97 193 LYS A CA 1
ATOM 1524 C C . LYS A 1 193 ? -27.212 9.869 24.587 1.00 61.97 193 LYS A C 1
ATOM 1526 O O . LYS A 1 193 ? -27.823 9.633 25.633 1.00 61.97 193 LYS A O 1
ATOM 1531 N N . LEU A 1 194 ? -26.724 8.898 23.813 1.00 61.16 194 LEU A N 1
ATOM 1532 C CA . LEU A 1 194 ? -26.910 7.467 24.090 1.00 61.16 194 LEU A CA 1
ATOM 1533 C C . LEU A 1 194 ? -26.106 6.986 25.311 1.00 61.16 194 LEU A C 1
ATOM 1535 O O . LEU A 1 194 ? -26.644 6.283 26.169 1.00 61.16 194 LEU A O 1
ATOM 1539 N N . LEU A 1 195 ? -24.850 7.416 25.471 1.00 59.47 195 LEU A N 1
ATOM 1540 C CA . LEU A 1 195 ? -24.032 7.097 26.651 1.00 59.47 195 LEU A CA 1
ATOM 1541 C C . LEU A 1 195 ? -24.621 7.695 27.936 1.00 59.47 195 LEU A C 1
ATOM 1543 O O . LEU A 1 195 ? -24.606 7.053 28.993 1.00 59.47 195 LEU A O 1
ATOM 1547 N N . LYS A 1 196 ? -25.203 8.898 27.856 1.00 61.28 196 LYS A N 1
ATOM 1548 C CA . LYS A 1 196 ? -25.904 9.517 28.988 1.00 61.28 196 LYS A CA 1
ATOM 1549 C C . LYS A 1 196 ? -27.161 8.728 29.378 1.00 61.28 196 LYS A C 1
ATOM 1551 O O . LYS A 1 196 ? -27.396 8.533 30.572 1.00 61.28 196 LYS A O 1
ATOM 1556 N N . GLN A 1 197 ? -27.921 8.214 28.407 1.00 58.81 197 GLN A N 1
ATOM 1557 C CA . GLN A 1 197 ? -29.070 7.333 28.665 1.00 58.81 197 GLN A CA 1
ATOM 1558 C C . GLN A 1 197 ? -28.655 5.983 29.276 1.00 58.81 197 GLN A C 1
ATOM 1560 O O . GLN A 1 197 ? -29.292 5.522 30.224 1.00 58.81 197 GLN A O 1
ATOM 1565 N N . GLY A 1 198 ? -27.539 5.392 28.834 1.00 62.41 198 GLY A N 1
ATOM 1566 C CA . GLY A 1 198 ? -27.011 4.152 29.417 1.00 62.41 198 GLY A CA 1
ATOM 1567 C C . GLY A 1 198 ? -26.657 4.278 30.906 1.00 62.41 198 GLY A C 1
ATOM 1568 O O . GLY A 1 198 ? -26.906 3.361 31.693 1.00 62.41 198 GLY A O 1
ATOM 1569 N N . ARG A 1 199 ? -26.133 5.438 31.330 1.00 65.56 199 ARG A N 1
ATOM 1570 C CA . ARG A 1 199 ? -25.807 5.695 32.744 1.00 65.56 199 ARG A CA 1
ATOM 1571 C C . ARG A 1 199 ? -27.056 5.889 33.608 1.00 65.56 199 ARG A C 1
ATOM 1573 O O . ARG A 1 199 ? -27.069 5.433 34.748 1.00 65.56 199 ARG A O 1
ATOM 1580 N N . LEU A 1 200 ? -28.110 6.499 33.063 1.00 62.06 200 LEU A N 1
ATOM 1581 C CA . LEU A 1 200 ? -29.397 6.651 33.753 1.00 62.06 200 LEU A CA 1
ATOM 1582 C C . LEU A 1 200 ? -30.090 5.303 33.971 1.00 62.06 200 LEU A C 1
ATOM 1584 O O . LEU A 1 200 ? -30.588 5.053 35.064 1.00 62.06 200 LEU A O 1
ATOM 1588 N N . ASN A 1 201 ? -30.044 4.398 32.989 1.00 73.06 201 ASN A N 1
ATOM 1589 C CA . ASN A 1 201 ? -30.660 3.078 33.128 1.00 73.06 201 ASN A CA 1
ATOM 1590 C C . ASN A 1 201 ? -29.994 2.239 34.241 1.00 73.06 201 ASN A C 1
ATOM 1592 O O . ASN A 1 201 ? -30.673 1.564 35.013 1.00 73.06 201 ASN A O 1
ATOM 1596 N N . LYS A 1 202 ? -28.665 2.353 34.403 1.00 79.44 202 LYS A N 1
ATOM 1597 C CA . LYS A 1 202 ? -27.952 1.740 35.540 1.00 79.44 202 LYS A CA 1
ATOM 1598 C C . LYS A 1 202 ? -28.395 2.312 36.890 1.00 79.44 202 LYS A C 1
ATOM 1600 O O . LYS A 1 202 ? -28.543 1.547 37.837 1.00 79.44 202 LYS A O 1
ATOM 1605 N N . VAL A 1 203 ? -28.617 3.625 36.990 1.00 81.38 203 VAL A N 1
ATOM 1606 C CA . VAL A 1 203 ? -29.095 4.258 38.234 1.00 81.38 203 VAL A CA 1
ATOM 1607 C C . VAL A 1 203 ? -30.498 3.764 38.585 1.00 81.38 203 VAL A C 1
ATOM 1609 O O . VAL A 1 203 ? -30.710 3.341 39.717 1.00 81.38 203 VAL A O 1
ATOM 1612 N N . VAL A 1 204 ? -31.416 3.725 37.613 1.00 83.62 204 VAL A N 1
ATOM 1613 C CA . VAL A 1 204 ? -32.784 3.214 37.812 1.00 83.62 204 VAL A CA 1
ATOM 1614 C C . VAL A 1 204 ? -32.767 1.763 38.304 1.00 83.62 204 VAL A C 1
ATOM 1616 O O . VAL A 1 204 ? -33.463 1.436 39.264 1.00 83.62 204 VAL A O 1
ATOM 1619 N N . LEU A 1 205 ? -31.918 0.911 37.716 1.00 84.00 205 LEU A N 1
ATOM 1620 C CA . LEU A 1 205 ? -31.761 -0.480 38.147 1.00 84.00 205 LEU A CA 1
ATOM 1621 C C . LEU A 1 205 ? -31.310 -0.583 39.617 1.00 84.00 205 LEU A C 1
ATOM 1623 O O . LEU A 1 205 ? -31.910 -1.332 40.389 1.00 84.00 205 LEU A O 1
ATOM 1627 N N . TYR A 1 206 ? -30.295 0.189 40.027 1.00 89.88 206 TYR A N 1
ATOM 1628 C CA . TYR A 1 206 ? -29.818 0.194 41.416 1.00 89.88 206 TYR A CA 1
ATOM 1629 C C . TYR A 1 206 ? -30.873 0.708 42.402 1.00 89.88 206 TYR A C 1
ATOM 1631 O O . TYR A 1 206 ? -31.001 0.157 43.496 1.00 89.88 206 TYR A O 1
ATOM 1639 N N . THR A 1 207 ? -31.657 1.723 42.026 1.00 90.69 207 THR A N 1
ATOM 1640 C CA . THR A 1 207 ? -32.733 2.251 42.875 1.00 90.69 207 THR A CA 1
ATOM 1641 C C . THR A 1 207 ? -33.817 1.202 43.132 1.00 90.69 207 THR A C 1
ATOM 1643 O O . THR A 1 207 ? -34.244 1.035 44.275 1.00 90.69 207 THR A O 1
ATOM 1646 N N . VAL A 1 208 ? -34.225 0.449 42.104 1.00 92.00 208 VAL A N 1
ATOM 1647 C CA . VAL A 1 208 ? -35.236 -0.614 42.245 1.00 92.00 208 VAL A CA 1
ATOM 1648 C C . VAL A 1 208 ? -34.722 -1.755 43.125 1.00 92.00 208 VAL A C 1
ATOM 1650 O O . VAL A 1 208 ? -35.416 -2.165 44.056 1.00 92.00 208 VAL A O 1
ATOM 1653 N N . PHE A 1 209 ? -33.492 -2.228 42.899 1.00 92.56 209 PHE A N 1
ATOM 1654 C CA . PHE A 1 209 ? -32.878 -3.251 43.756 1.00 92.56 209 PHE A CA 1
ATOM 1655 C C . PHE A 1 209 ? -32.782 -2.799 45.220 1.00 92.56 209 PHE A C 1
ATOM 1657 O O . PHE A 1 209 ? -33.105 -3.568 46.127 1.00 92.56 209 PHE A O 1
ATOM 1664 N N . GLY A 1 210 ? -32.401 -1.541 45.459 1.00 93.88 210 GLY A N 1
ATOM 1665 C CA . GLY A 1 210 ? -32.338 -0.966 46.803 1.00 93.88 210 GLY A CA 1
ATOM 1666 C C . GLY A 1 210 ? -33.698 -0.928 47.505 1.00 93.88 210 GLY A C 1
ATOM 1667 O O . GLY A 1 210 ? -33.790 -1.282 48.680 1.00 93.88 210 GLY A O 1
ATOM 1668 N N . ALA A 1 211 ? -34.768 -0.567 46.790 1.00 93.88 211 ALA A N 1
ATOM 1669 C CA . ALA A 1 211 ? -36.121 -0.533 47.346 1.00 93.88 211 ALA A CA 1
ATOM 1670 C C . ALA A 1 211 ? -36.608 -1.925 47.790 1.00 93.88 211 ALA A C 1
ATOM 1672 O O . ALA A 1 211 ? -37.191 -2.060 48.868 1.00 93.88 211 ALA A O 1
ATOM 1673 N N . ILE A 1 212 ? -36.312 -2.965 47.002 1.00 95.19 212 ILE A N 1
ATOM 1674 C CA . ILE A 1 212 ? -36.657 -4.356 47.337 1.00 95.19 212 ILE A CA 1
ATOM 1675 C C . ILE A 1 212 ? -35.912 -4.801 48.601 1.00 95.19 212 ILE A C 1
ATOM 1677 O O . ILE A 1 212 ? -36.532 -5.312 49.533 1.00 95.19 212 ILE A O 1
ATOM 1681 N N . ILE A 1 213 ? -34.600 -4.555 48.673 1.00 95.44 213 ILE A N 1
ATOM 1682 C CA . ILE A 1 213 ? -33.782 -4.909 49.844 1.00 95.44 213 ILE A CA 1
ATOM 1683 C C . ILE A 1 213 ? -34.286 -4.181 51.097 1.00 95.44 213 ILE A C 1
ATOM 1685 O O . ILE A 1 213 ? -34.442 -4.798 52.151 1.00 95.44 213 ILE A O 1
ATOM 1689 N N . CYS A 1 214 ? -34.601 -2.890 50.982 1.00 95.19 214 CYS A N 1
ATOM 1690 C CA . CYS A 1 214 ? -35.130 -2.096 52.088 1.00 95.19 214 CYS A CA 1
ATOM 1691 C C . CYS A 1 214 ? -36.470 -2.653 52.602 1.00 95.19 214 CYS A C 1
ATOM 1693 O O . CYS A 1 214 ? -36.654 -2.808 53.810 1.00 95.19 214 CYS A O 1
ATOM 1695 N N . SER A 1 215 ? -37.375 -3.045 51.697 1.00 93.19 215 SER A N 1
ATOM 1696 C CA . SER A 1 215 ? -38.650 -3.676 52.060 1.00 93.19 215 SER A CA 1
ATOM 1697 C C . SER A 1 215 ? -38.449 -4.978 52.849 1.00 93.19 215 SER A C 1
ATOM 1699 O O . SER A 1 215 ? -39.084 -5.175 53.887 1.00 93.19 215 SER A O 1
ATOM 1701 N N . VAL A 1 216 ? -37.507 -5.830 52.427 1.00 95.06 216 VAL A N 1
ATOM 1702 C CA . VAL A 1 216 ? -37.177 -7.079 53.136 1.00 95.06 216 VAL A CA 1
ATOM 1703 C C . VAL A 1 216 ? -36.621 -6.801 54.536 1.00 95.06 216 VAL A C 1
ATOM 1705 O O . VAL A 1 216 ? -37.041 -7.442 55.500 1.00 95.06 216 VAL A O 1
ATOM 1708 N N . ILE A 1 217 ? -35.727 -5.819 54.679 1.00 95.25 217 ILE A N 1
ATOM 1709 C CA . ILE A 1 217 ? -35.152 -5.438 55.979 1.00 95.25 217 ILE A CA 1
ATOM 1710 C C . ILE A 1 217 ? -36.246 -4.963 56.943 1.00 95.25 217 ILE A C 1
ATOM 1712 O O . ILE A 1 217 ? -36.276 -5.396 58.096 1.00 95.25 217 ILE A O 1
ATOM 1716 N N . ILE A 1 218 ? -37.181 -4.128 56.475 1.00 94.56 218 ILE A N 1
ATOM 1717 C CA . ILE A 1 218 ? -38.304 -3.639 57.290 1.00 94.56 218 ILE A CA 1
ATOM 1718 C C . ILE A 1 218 ? -39.158 -4.808 57.797 1.00 94.56 218 ILE A C 1
ATOM 1720 O O . ILE A 1 218 ? -39.492 -4.861 58.983 1.00 94.56 218 ILE A O 1
ATOM 1724 N N . ILE A 1 219 ? -39.472 -5.776 56.929 1.00 92.94 219 ILE A N 1
ATOM 1725 C CA . ILE A 1 219 ? -40.244 -6.967 57.309 1.00 92.94 219 ILE A CA 1
ATOM 1726 C C . ILE A 1 219 ? -39.507 -7.774 58.387 1.00 92.94 219 ILE A C 1
ATOM 1728 O O . ILE A 1 219 ? -40.131 -8.201 59.361 1.00 92.94 219 ILE A O 1
ATOM 1732 N N . ILE A 1 220 ? -38.190 -7.957 58.251 1.00 93.75 220 ILE A N 1
ATOM 1733 C CA . ILE A 1 220 ? -37.377 -8.684 59.235 1.00 93.75 220 ILE A CA 1
ATOM 1734 C C . ILE A 1 220 ? -37.383 -7.963 60.586 1.00 93.75 220 ILE A C 1
ATOM 1736 O O . ILE A 1 220 ? -37.604 -8.616 61.603 1.00 93.75 220 ILE A O 1
ATOM 1740 N N . ILE A 1 221 ? -37.211 -6.639 60.615 1.00 93.56 221 ILE A N 1
ATOM 1741 C CA . ILE A 1 221 ? -37.217 -5.853 61.862 1.00 93.56 221 ILE A CA 1
ATOM 1742 C C . ILE A 1 221 ? -38.571 -5.961 62.575 1.00 93.56 221 ILE A C 1
ATOM 1744 O O . ILE A 1 221 ? -38.631 -6.208 63.778 1.00 93.56 221 ILE A O 1
ATOM 1748 N N . ILE A 1 222 ? -39.678 -5.832 61.840 1.00 91.12 222 ILE A N 1
ATOM 1749 C CA . ILE A 1 222 ? -41.021 -5.978 62.423 1.00 91.12 222 ILE A CA 1
ATOM 1750 C C . ILE A 1 222 ? -41.217 -7.402 62.963 1.00 91.12 222 ILE A C 1
ATOM 1752 O O . ILE A 1 222 ? -41.769 -7.592 64.051 1.00 91.12 222 ILE A O 1
ATOM 1756 N N . ARG A 1 223 ? -40.748 -8.416 62.223 1.00 90.31 223 ARG A N 1
ATOM 1757 C CA . ARG A 1 223 ? -40.825 -9.823 62.631 1.00 90.31 223 ARG A CA 1
ATOM 1758 C C . ARG A 1 223 ? -40.043 -10.067 63.918 1.00 90.31 223 ARG A C 1
ATOM 1760 O O . ARG A 1 223 ? -40.598 -10.701 64.811 1.00 90.31 223 ARG A O 1
ATOM 1767 N N . THR A 1 224 ? -38.804 -9.586 64.023 1.00 89.06 224 THR A N 1
ATOM 1768 C CA . THR A 1 224 ? -37.950 -9.817 65.197 1.00 89.06 224 THR A CA 1
ATOM 1769 C C . THR A 1 224 ? -38.510 -9.135 66.436 1.00 89.06 224 THR A C 1
ATOM 1771 O O . THR A 1 224 ? -38.616 -9.800 67.459 1.00 89.06 224 THR A O 1
ATOM 1774 N N . ILE A 1 225 ? -38.976 -7.883 66.329 1.00 90.50 225 ILE A N 1
ATOM 1775 C CA . ILE A 1 225 ? -39.628 -7.152 67.433 1.00 90.50 225 ILE A CA 1
ATOM 1776 C C . ILE A 1 225 ? -40.884 -7.884 67.921 1.00 90.50 225 ILE A C 1
ATOM 1778 O O . ILE A 1 225 ? -41.099 -8.043 69.123 1.00 90.50 225 ILE A O 1
ATOM 1782 N N . LYS A 1 226 ? -41.724 -8.366 66.995 1.00 85.31 226 LYS A N 1
ATOM 1783 C CA . LYS A 1 226 ? -42.927 -9.126 67.360 1.00 85.31 226 LYS A CA 1
ATOM 1784 C C . LYS A 1 226 ? -42.575 -10.444 68.059 1.00 85.31 226 LYS A C 1
ATOM 1786 O O . LYS A 1 226 ? -43.300 -10.871 68.954 1.00 85.31 226 LYS A O 1
ATOM 1791 N N . LEU A 1 227 ? -41.483 -11.089 67.649 1.00 82.50 227 LEU A N 1
ATOM 1792 C CA . LEU A 1 227 ? -41.047 -12.374 68.194 1.00 82.50 227 LEU A CA 1
ATOM 1793 C C . LEU A 1 227 ? -40.457 -12.219 69.603 1.00 82.50 227 LEU A C 1
ATOM 1795 O O . LEU A 1 227 ? -40.830 -12.982 70.487 1.00 82.50 227 LEU A O 1
ATOM 1799 N N . THR A 1 228 ? -39.635 -11.194 69.853 1.00 84.12 228 THR A N 1
ATOM 1800 C CA . THR A 1 228 ? -39.150 -10.875 71.208 1.00 84.12 228 THR A CA 1
ATOM 1801 C C . THR A 1 228 ? -40.283 -10.485 72.150 1.00 84.12 228 THR A C 1
ATOM 1803 O O . THR A 1 228 ? -40.298 -10.942 73.289 1.00 84.12 228 THR A O 1
ATOM 1806 N N . PHE A 1 229 ? -41.271 -9.714 71.686 1.00 79.19 229 PHE A N 1
ATOM 1807 C CA . PHE A 1 229 ? -42.424 -9.358 72.519 1.00 79.19 229 PHE A CA 1
ATOM 1808 C C . PHE A 1 229 ? -43.306 -10.569 72.869 1.00 79.19 229 PHE A C 1
ATOM 1810 O O . PHE A 1 229 ? -43.852 -10.636 73.964 1.00 79.19 229 PHE A O 1
ATOM 1817 N N . SER A 1 230 ? -43.426 -11.549 71.966 1.00 75.31 230 SER A N 1
ATOM 1818 C CA . SER A 1 230 ? -44.201 -12.772 72.214 1.00 75.31 230 SER A CA 1
ATOM 1819 C C . SER A 1 230 ? -43.516 -13.766 73.156 1.00 75.31 230 SER A C 1
ATOM 1821 O O . SER A 1 230 ? -44.207 -14.613 73.705 1.00 75.31 230 SER A O 1
ATOM 1823 N N . ILE A 1 231 ? -42.190 -13.713 73.301 1.00 74.62 231 ILE A N 1
ATOM 1824 C CA . ILE A 1 231 ? -41.427 -14.608 74.191 1.00 74.62 231 ILE A CA 1
ATOM 1825 C C . ILE A 1 231 ? -41.411 -14.080 75.637 1.00 74.62 231 ILE A C 1
ATOM 1827 O O . ILE A 1 231 ? -41.194 -14.848 76.567 1.00 74.62 231 ILE A O 1
ATOM 1831 N N . LEU A 1 232 ? -41.645 -12.778 75.836 1.00 66.94 232 LEU A N 1
ATOM 1832 C CA . LEU A 1 232 ? -41.587 -12.122 77.148 1.00 66.94 232 LEU A CA 1
ATOM 1833 C C . LEU A 1 232 ? -42.929 -12.125 77.913 1.00 66.94 232 LEU A C 1
ATOM 1835 O O . LEU A 1 232 ? -42.997 -11.582 79.014 1.00 66.94 232 LEU A O 1
ATOM 1839 N N . LYS A 1 233 ? -43.998 -12.680 77.336 1.00 51.22 233 LYS A N 1
ATOM 1840 C CA . LYS A 1 233 ? -45.348 -12.708 77.914 1.00 51.22 233 LYS A CA 1
ATOM 1841 C C . LYS A 1 233 ? -45.772 -14.139 78.211 1.00 51.22 233 LYS A C 1
ATOM 1843 O O . LYS A 1 233 ? -46.420 -14.330 79.260 1.00 51.22 233 LYS A O 1
#

Sequence (233 aa):
MTDLFDEYDLQLQKILTDIKNHTQFCRNGLSTITHEGHLAELDSLVSSAEETVRQMELEARFSTNALIHSRIDKVKHARSLLKEALENSKQMRNQLQRGELLGGTVSLHNIPLLDIASFGETNQFNALSRDDDMLNQGLLYLQTSCATANETEQVGSHAAKNLHDQRNILYNIQNKIEDTKLSLVNADEYLAKLLKQGRLNKVVLYTVFGAIICSVIIIIIIRTIKLTFSILK

Secondary structure (DSSP, 8-state):
---HHHHHHHHHHHHHHHHHHHHHHHHH---HHHHHHHHHHHHHHHHHHHHHHHHHHHHHHHS-TTTHHHHHHHHHHHHHHHHHHHHHHHHHHHHHHHHHHHH-S--------------SSSHHHHHHHHHHHHHHHHHHHHHHHHHHHHHHHHHHHHHHHHHHHHHHHHHHHHHHHHHHHHHHHHHHHHHHHHHHHHHHHHHHHHHHHHHHHHHHHHHHHHHHHHHHHHH--

Organism: NCBI:txid1537102

Foldseek 3Di:
DDDVLVVLVVVLVVLLVVLVVLLVCLVVDDDPVVNVVSLVVSVVSLVVNVVSLVVLLVVLVVDDPVCNVVSVVVSVVSVVSSVVSVVSSVVSVVVSVVCCVVVPPDPPVPDPPDDDPDDDDVVPVVVVVVVVVVVVVVVVVVVVVVVVVVVVVVVVVVVVVVVVVVVVVVVVVVVVVVVVVVVVVVVVVVVVVVVVVVVVVVVVVVVVVVVVVVVVVVVVVVVVVVVVVVVVD